Protein AF-A0AA36IP52-F1 (afdb_monomer_lite)

pLDDT: mean 75.71, std 14.18, range [32.41, 93.88]

Structure (mmCIF, N/CA/C/O backbone):
data_AF-A0AA36IP52-F1
#
_entry.id   AF-A0AA36IP52-F1
#
loop_
_atom_site.group_PDB
_atom_site.id
_atom_site.type_symbol
_atom_site.label_atom_id
_atom_site.label_alt_id
_atom_site.label_comp_id
_atom_site.label_asym_id
_atom_site.label_entity_id
_atom_site.label_seq_id
_atom_site.pdbx_PDB_ins_code
_atom_site.Cartn_x
_atom_site.Cartn_y
_atom_site.Cartn_z
_atom_site.occupancy
_atom_site.B_iso_or_equiv
_atom_site.auth_seq_id
_atom_site.auth_comp_id
_atom_site.auth_asym_id
_atom_site.auth_atom_id
_atom_site.pdbx_PDB_model_num
ATOM 1 N N . MET A 1 1 ? -14.304 -7.887 8.495 1.00 70.00 1 MET A N 1
ATOM 2 C CA . MET A 1 1 ? -14.253 -6.865 7.416 1.00 70.00 1 MET A CA 1
ATOM 3 C C . MET A 1 1 ? -14.234 -5.430 7.933 1.00 70.00 1 MET A C 1
ATOM 5 O O . MET A 1 1 ? -13.493 -4.650 7.359 1.00 70.00 1 MET A O 1
ATOM 9 N N . GLY A 1 2 ? -14.983 -5.072 8.986 1.00 78.31 2 GLY A N 1
ATOM 10 C CA . GLY A 1 2 ? -15.058 -3.686 9.488 1.00 78.31 2 GLY A CA 1
ATOM 11 C C . GLY A 1 2 ? -13.815 -3.119 10.197 1.00 78.31 2 GLY A C 1
ATOM 12 O O . GLY A 1 2 ? -13.870 -1.993 10.662 1.00 78.31 2 GLY A O 1
ATOM 13 N N . LEU A 1 3 ? -12.726 -3.891 10.308 1.00 80.62 3 LEU A N 1
ATOM 14 C CA . LEU A 1 3 ? -11.480 -3.473 10.975 1.00 80.62 3 LEU A CA 1
ATOM 15 C C . LEU A 1 3 ? -10.281 -3.378 10.023 1.00 80.62 3 LEU A C 1
ATOM 17 O O . LEU A 1 3 ? -9.380 -2.577 10.230 1.00 80.62 3 LEU A O 1
ATOM 21 N N . LEU A 1 4 ? -10.254 -4.218 8.984 1.00 86.38 4 LEU A N 1
ATOM 22 C CA . LEU A 1 4 ? -9.103 -4.390 8.087 1.00 86.38 4 LEU A CA 1
ATOM 23 C C . LEU A 1 4 ? -9.513 -4.366 6.608 1.00 86.38 4 LEU A C 1
ATOM 25 O O . LEU A 1 4 ? -8.756 -4.792 5.737 1.00 86.38 4 LEU A O 1
ATOM 29 N N . GLY A 1 5 ? -10.737 -3.934 6.285 1.00 86.25 5 GLY A N 1
ATOM 30 C CA . GLY A 1 5 ? -11.183 -3.988 4.901 1.00 86.25 5 GLY A CA 1
ATOM 31 C C . GLY A 1 5 ? -12.418 -3.193 4.524 1.00 86.25 5 GLY A C 1
ATOM 32 O O . GLY A 1 5 ? -12.828 -2.245 5.187 1.00 86.25 5 GLY A O 1
ATOM 33 N N . GLY A 1 6 ? -12.961 -3.537 3.361 1.00 88.94 6 GLY A N 1
ATOM 34 C CA . GLY A 1 6 ? -13.984 -2.739 2.707 1.00 88.94 6 GLY A CA 1
ATOM 35 C C . GLY A 1 6 ? -14.603 -3.429 1.500 1.00 88.94 6 GLY A C 1
ATOM 36 O O . GLY A 1 6 ? -14.117 -4.465 1.035 1.00 88.94 6 GLY A O 1
ATOM 37 N N . LEU A 1 7 ? -15.679 -2.839 0.990 1.00 89.12 7 LEU A N 1
ATOM 38 C CA . LEU A 1 7 ? -16.474 -3.364 -0.117 1.00 89.12 7 LEU A CA 1
ATOM 39 C C . LEU A 1 7 ? -16.376 -2.483 -1.366 1.00 89.12 7 LEU A C 1
ATOM 41 O O . LEU A 1 7 ? -16.091 -1.293 -1.304 1.00 89.12 7 LEU A O 1
ATOM 45 N N . GLY A 1 8 ? -16.634 -3.085 -2.526 1.00 88.19 8 GLY A N 1
ATOM 46 C CA . GLY A 1 8 ? -16.676 -2.377 -3.804 1.00 88.19 8 GLY A CA 1
ATOM 47 C C . GLY A 1 8 ? -15.324 -2.227 -4.509 1.00 88.19 8 GLY A C 1
ATOM 48 O O . GLY A 1 8 ? -14.362 -2.978 -4.281 1.00 88.19 8 GLY A O 1
ATOM 49 N N . ALA A 1 9 ? -15.290 -1.286 -5.455 1.00 82.19 9 ALA A N 1
ATOM 50 C CA . ALA A 1 9 ? -14.135 -1.009 -6.299 1.00 82.19 9 ALA A CA 1
ATOM 51 C C . ALA A 1 9 ? -13.042 -0.260 -5.523 1.00 82.19 9 ALA A C 1
ATOM 53 O O . ALA A 1 9 ? -13.323 0.563 -4.661 1.00 82.19 9 ALA A O 1
ATOM 54 N N . ARG A 1 10 ? -11.772 -0.525 -5.859 1.00 83.88 10 ARG A N 1
ATOM 55 C CA . ARG A 1 10 ? -10.593 0.101 -5.224 1.00 83.88 10 ARG A CA 1
ATOM 56 C C . ARG A 1 10 ? -10.483 -0.115 -3.704 1.00 83.88 10 ARG A C 1
ATOM 58 O O . ARG A 1 10 ? -9.730 0.602 -3.056 1.00 83.88 10 ARG A O 1
ATOM 65 N N . ARG A 1 11 ? -11.110 -1.164 -3.159 1.00 88.00 11 ARG A N 1
ATOM 66 C CA . ARG A 1 11 ? -11.034 -1.522 -1.729 1.00 88.00 11 ARG A CA 1
ATOM 67 C C . ARG A 1 11 ? -9.626 -1.692 -1.163 1.00 88.00 11 ARG A C 1
ATOM 69 O O . ARG A 1 11 ? -9.363 -1.282 -0.047 1.00 88.00 11 ARG A O 1
ATOM 76 N N . ARG A 1 12 ? -8.670 -2.183 -1.960 1.00 87.69 12 ARG A N 1
ATOM 77 C CA . ARG A 1 12 ? -7.251 -2.270 -1.543 1.00 87.69 12 ARG A CA 1
ATOM 78 C C . ARG A 1 12 ? -6.549 -0.908 -1.474 1.00 87.69 12 ARG A C 1
ATOM 80 O O . ARG A 1 12 ? -5.393 -0.838 -1.083 1.00 87.69 12 ARG A O 1
ATOM 87 N N . ARG A 1 13 ? -7.223 0.168 -1.888 1.00 90.62 13 ARG A N 1
ATOM 88 C CA . ARG A 1 13 ? -6.747 1.555 -1.857 1.00 90.62 13 ARG A CA 1
ATOM 89 C C . ARG A 1 13 ? -7.564 2.424 -0.886 1.00 90.62 13 ARG A C 1
ATOM 91 O O . ARG A 1 13 ? -7.598 3.631 -1.067 1.00 90.62 13 ARG A O 1
ATOM 98 N N . GLY A 1 14 ? -8.242 1.822 0.097 1.00 90.94 14 GLY A N 1
ATOM 99 C CA . GLY A 1 14 ? -8.952 2.532 1.170 1.00 90.94 14 GLY A CA 1
ATOM 100 C C . GLY A 1 14 ? -10.414 2.861 0.867 1.00 90.94 14 GLY A C 1
ATOM 101 O O . GLY A 1 14 ? -11.199 3.077 1.791 1.00 90.94 14 GLY A O 1
ATOM 102 N N . TRP A 1 15 ? -10.820 2.852 -0.405 1.00 91.31 15 TRP A N 1
ATOM 103 C CA . TRP A 1 15 ? -12.207 3.119 -0.797 1.00 91.31 15 TRP A CA 1
ATOM 104 C C . TRP A 1 15 ? -13.161 2.018 -0.334 1.00 91.31 15 TRP A C 1
ATOM 106 O O . TRP A 1 15 ? -12.843 0.838 -0.421 1.00 91.31 15 TRP A O 1
ATOM 116 N N . GLY A 1 16 ? -14.348 2.403 0.135 1.00 92.19 16 GLY A N 1
ATOM 117 C CA . GLY A 1 16 ? -15.342 1.446 0.625 1.00 92.19 16 GLY A CA 1
ATOM 118 C C . GLY A 1 16 ? -14.980 0.800 1.963 1.00 92.19 16 GLY A C 1
ATOM 119 O O . GLY A 1 16 ? -15.527 -0.252 2.290 1.00 92.19 16 GLY A O 1
ATOM 120 N N . SER A 1 17 ? -14.059 1.410 2.719 1.00 93.06 17 SER A N 1
ATOM 121 C CA . SER A 1 17 ? -13.810 1.066 4.121 1.00 93.06 17 SER A CA 1
ATOM 122 C C . SER A 1 17 ? -15.115 1.101 4.910 1.00 93.06 17 SER A C 1
ATOM 124 O O . SER A 1 17 ? -15.892 2.048 4.793 1.00 93.06 17 SER A O 1
ATOM 126 N N . LEU A 1 18 ? -15.355 0.055 5.695 1.00 90.31 18 LEU A N 1
ATOM 127 C CA . LEU A 1 18 ? -16.529 -0.052 6.554 1.00 90.31 18 LEU A CA 1
ATOM 128 C C . LEU A 1 18 ? -16.100 0.151 7.998 1.00 90.31 18 LEU A C 1
ATOM 130 O O . LEU A 1 18 ? -15.174 -0.515 8.438 1.00 90.31 18 LEU A O 1
ATOM 134 N N . CYS A 1 19 ? -16.783 1.019 8.733 1.00 85.94 19 CYS A N 1
ATOM 135 C CA . CYS A 1 19 ? -16.579 1.163 10.171 1.00 85.94 19 CYS A CA 1
ATOM 136 C C . CYS A 1 19 ? -17.755 0.522 10.903 1.00 85.94 19 CYS A C 1
ATOM 138 O O . CYS A 1 19 ? -18.907 0.735 10.517 1.00 85.94 19 CYS A O 1
ATOM 140 N N . LEU A 1 20 ? -17.466 -0.243 11.955 1.00 79.50 20 LEU A N 1
ATOM 141 C CA . LEU A 1 20 ? -18.498 -0.676 12.888 1.00 79.50 20 LEU A CA 1
ATOM 142 C C . LEU A 1 20 ? -18.982 0.558 13.659 1.00 79.50 20 LEU A C 1
ATOM 144 O O . LEU A 1 20 ? -18.168 1.298 14.203 1.00 79.50 20 LEU A O 1
ATOM 148 N N . VAL A 1 21 ? -20.287 0.823 13.631 1.00 79.00 21 VAL A N 1
ATOM 149 C CA . VAL A 1 21 ? -20.888 1.986 14.312 1.00 79.00 21 VAL A CA 1
ATOM 150 C C . VAL A 1 21 ? -21.612 1.553 15.579 1.00 79.00 21 VAL A C 1
ATOM 152 O O . VAL A 1 21 ? -21.593 2.274 16.567 1.00 79.00 21 VAL A O 1
ATOM 155 N N . ASP A 1 22 ? -22.215 0.371 15.539 1.00 77.38 22 ASP A N 1
ATOM 156 C CA . ASP A 1 22 ? -22.905 -0.249 16.658 1.00 77.38 22 ASP A CA 1
ATOM 157 C C . ASP A 1 22 ? -22.890 -1.769 16.460 1.00 77.38 22 ASP A C 1
ATOM 159 O O . ASP A 1 22 ? -22.822 -2.255 15.323 1.00 77.38 22 ASP A O 1
ATOM 163 N N . ILE A 1 23 ? -22.915 -2.509 17.561 1.00 76.50 23 ILE A N 1
ATOM 164 C CA . ILE A 1 23 ? -23.025 -3.964 17.569 1.00 76.50 23 ILE A CA 1
ATOM 165 C C . ILE A 1 23 ? -23.828 -4.385 18.787 1.00 76.50 23 ILE A C 1
ATOM 167 O O . ILE A 1 23 ? -23.463 -4.069 19.912 1.00 76.50 23 ILE A O 1
ATOM 171 N N . GLU A 1 24 ? -24.894 -5.144 18.569 1.00 80.00 24 GLU A N 1
ATOM 172 C CA . GLU A 1 24 ? -25.603 -5.810 19.655 1.00 80.00 24 GLU A CA 1
ATOM 173 C C . GLU A 1 24 ? -24.955 -7.176 19.882 1.00 80.00 24 GLU A C 1
ATOM 175 O O . GLU A 1 24 ? -25.137 -8.110 19.098 1.00 80.00 24 GLU A O 1
ATOM 180 N N . ALA A 1 25 ? -24.151 -7.282 20.940 1.00 70.50 25 ALA A N 1
ATOM 181 C CA . ALA A 1 25 ? -23.476 -8.519 21.311 1.00 70.50 25 ALA A CA 1
ATOM 182 C C . ALA A 1 25 ? -23.725 -8.867 22.790 1.00 70.50 25 ALA A C 1
ATOM 184 O O . ALA A 1 25 ? -23.749 -7.972 23.643 1.00 70.50 25 ALA A O 1
ATOM 185 N N . PRO A 1 26 ? -23.861 -10.163 23.138 1.00 61.06 26 PRO A N 1
ATOM 186 C CA . PRO A 1 26 ? -23.862 -10.597 24.531 1.00 61.06 26 PRO A CA 1
ATOM 187 C C . PRO A 1 26 ? -22.513 -10.236 25.175 1.00 61.06 26 PRO A C 1
ATOM 189 O O . PRO A 1 26 ? -21.504 -10.882 24.909 1.00 61.06 26 PRO A O 1
ATOM 192 N N . GLY A 1 27 ? -22.481 -9.170 25.980 1.00 66.25 27 GLY A N 1
ATOM 193 C CA . GLY A 1 27 ? -21.242 -8.617 26.551 1.00 66.25 27 GLY A CA 1
ATOM 194 C C . GLY A 1 27 ? -21.094 -7.094 26.443 1.00 66.25 27 GLY A C 1
ATOM 195 O O . GLY A 1 27 ? -20.197 -6.543 27.078 1.00 66.25 27 GLY A O 1
ATOM 196 N N . GLY A 1 28 ? -21.991 -6.414 25.717 1.00 60.72 28 GLY A N 1
ATOM 197 C CA . GLY A 1 28 ? -22.058 -4.950 25.619 1.00 60.72 28 GLY A CA 1
ATOM 198 C C . GLY A 1 28 ? -21.576 -4.383 24.277 1.00 60.72 28 GLY A C 1
ATOM 199 O O . GLY A 1 28 ? -20.967 -5.087 23.475 1.00 60.72 28 GLY A O 1
ATOM 200 N N . ASN A 1 29 ? -21.847 -3.091 24.054 1.00 59.56 29 ASN A N 1
ATOM 201 C CA . ASN A 1 29 ? -21.682 -2.399 22.763 1.00 59.56 29 ASN A CA 1
ATOM 202 C C . ASN A 1 29 ? -20.427 -1.498 22.718 1.00 59.56 29 ASN A C 1
ATOM 204 O O . ASN A 1 29 ? -20.438 -0.433 22.101 1.00 59.56 29 ASN A O 1
ATOM 208 N N . ASP A 1 30 ? -19.343 -1.865 23.405 1.00 66.44 30 ASP A N 1
ATOM 209 C CA . ASP A 1 30 ? -18.135 -1.027 23.455 1.00 66.44 30 ASP A CA 1
ATOM 210 C C . ASP A 1 30 ? -17.246 -1.237 22.217 1.00 66.44 30 ASP A C 1
ATOM 212 O O . ASP A 1 30 ? -16.214 -1.902 22.264 1.00 66.44 30 ASP A O 1
ATOM 216 N N . VAL A 1 31 ? -17.669 -0.665 21.086 1.00 63.56 31 VAL A N 1
ATOM 217 C CA . VAL A 1 31 ? -16.950 -0.698 19.798 1.00 63.56 31 VAL A CA 1
ATOM 218 C C . VAL A 1 31 ? -15.535 -0.104 19.899 1.00 63.56 31 VAL A C 1
ATOM 220 O O . VAL A 1 31 ? -14.649 -0.499 19.142 1.00 63.56 31 VAL A O 1
ATOM 223 N N . GLU A 1 32 ? -15.290 0.814 20.839 1.00 62.97 32 GLU A N 1
ATOM 224 C CA . GLU A 1 32 ? -14.005 1.510 20.971 1.00 62.97 32 GLU A CA 1
ATOM 225 C C . GLU A 1 32 ? -12.947 0.650 21.662 1.00 62.97 32 GLU A C 1
ATOM 227 O O . GLU A 1 32 ? -11.839 0.503 21.144 1.00 62.97 32 GLU A O 1
ATOM 232 N N . ARG A 1 33 ? -13.295 0.001 22.780 1.00 61.41 33 ARG A N 1
ATOM 233 C CA . ARG A 1 33 ? -12.400 -0.946 23.469 1.00 61.41 33 ARG A CA 1
ATOM 234 C C . ARG A 1 33 ? -12.069 -2.171 22.615 1.00 61.41 33 ARG A C 1
ATOM 236 O O . ARG A 1 33 ? -11.076 -2.857 22.864 1.00 61.41 33 ARG A O 1
ATOM 243 N N . LEU A 1 34 ? -12.901 -2.439 21.614 1.00 60.19 34 LEU A N 1
ATOM 244 C CA . LEU A 1 34 ? -12.732 -3.543 20.693 1.00 60.19 34 LEU A CA 1
ATOM 245 C C . LEU A 1 34 ? -11.660 -3.268 19.632 1.00 60.19 34 LEU A C 1
ATOM 247 O O . LEU A 1 34 ? -11.114 -4.231 19.139 1.00 60.19 34 LEU A O 1
ATOM 251 N N . PHE A 1 35 ? -11.273 -2.037 19.279 1.00 70.50 35 PHE A N 1
ATOM 252 C CA . PHE A 1 35 ? -10.404 -1.873 18.099 1.00 70.50 35 PHE A CA 1
ATOM 253 C C . PHE A 1 35 ? -9.020 -2.535 18.243 1.00 70.50 35 PHE A C 1
ATOM 255 O O . PHE A 1 35 ? -8.744 -3.489 17.523 1.00 70.50 35 PHE A O 1
ATOM 262 N N . ASP A 1 36 ? -8.178 -2.110 19.191 1.00 66.69 36 ASP A N 1
ATOM 263 C CA . ASP A 1 36 ? -6.828 -2.684 19.353 1.00 66.69 36 ASP A CA 1
ATOM 264 C C . ASP A 1 36 ? -6.878 -4.122 19.889 1.00 66.69 36 ASP A C 1
ATOM 266 O O . ASP A 1 36 ? -6.159 -5.007 19.417 1.00 66.69 36 ASP A O 1
ATOM 270 N N . LYS A 1 37 ? -7.770 -4.371 20.857 1.00 67.69 37 LYS A N 1
ATOM 271 C CA . LYS A 1 37 ? -7.925 -5.686 21.485 1.00 67.69 37 LYS A CA 1
ATOM 272 C C . LYS A 1 37 ? -8.510 -6.713 20.515 1.00 67.69 37 LYS A C 1
ATOM 274 O O . LYS A 1 37 ? -8.017 -7.832 20.475 1.00 67.69 37 LYS A O 1
ATOM 279 N N . GLU A 1 38 ? -9.510 -6.361 19.708 1.00 71.38 38 GLU A N 1
ATOM 280 C CA . GLU A 1 38 ? -10.036 -7.264 18.675 1.00 71.38 38 GLU A CA 1
ATOM 281 C C . GLU A 1 38 ? -9.095 -7.390 17.498 1.00 71.38 38 GLU A C 1
ATOM 283 O O . GLU A 1 38 ? -9.052 -8.461 16.909 1.00 71.38 38 GLU A O 1
ATOM 288 N N . LEU A 1 39 ? -8.306 -6.369 17.153 1.00 72.44 39 LEU A N 1
ATOM 289 C CA . LEU A 1 39 ? -7.266 -6.566 16.149 1.00 72.44 39 LEU A CA 1
ATOM 290 C C . LEU A 1 39 ? -6.305 -7.662 16.607 1.00 72.44 39 LEU A C 1
ATOM 292 O O . LEU A 1 39 ? -6.041 -8.595 15.856 1.00 72.44 39 LEU A O 1
ATOM 296 N N . GLN A 1 40 ? -5.861 -7.594 17.865 1.00 71.44 40 GLN A N 1
ATOM 297 C CA . GLN A 1 40 ? -5.054 -8.644 18.476 1.00 71.44 40 GLN A CA 1
ATOM 298 C C . GLN A 1 40 ? -5.812 -9.975 18.553 1.00 71.44 40 GLN A C 1
ATOM 300 O O . GLN A 1 40 ? -5.237 -10.992 18.195 1.00 71.44 40 GLN A O 1
ATOM 305 N N . ASN A 1 41 ? -7.095 -10.004 18.929 1.00 69.44 41 ASN A N 1
ATOM 306 C CA . ASN A 1 41 ? -7.875 -11.249 19.028 1.00 69.44 41 ASN A CA 1
ATOM 307 C C . ASN A 1 41 ? -8.200 -11.887 17.670 1.00 69.44 41 ASN A C 1
ATOM 309 O O . ASN A 1 41 ? -8.331 -13.102 17.585 1.00 69.44 41 ASN A O 1
ATOM 313 N N . ILE A 1 42 ? -8.352 -11.097 16.608 1.00 66.56 42 ILE A N 1
ATOM 314 C CA . ILE A 1 42 ? -8.578 -11.585 15.239 1.00 66.56 42 ILE A CA 1
ATOM 315 C C . ILE A 1 42 ? -7.285 -12.161 14.668 1.00 66.56 42 ILE A C 1
ATOM 317 O O . ILE A 1 42 ? -7.313 -13.099 13.874 1.00 66.56 42 ILE A O 1
ATOM 321 N N . VAL A 1 43 ? -6.155 -11.593 15.078 1.00 65.12 43 VAL A N 1
ATOM 322 C CA . VAL A 1 43 ? -4.828 -11.936 14.574 1.00 65.12 43 VAL A CA 1
ATOM 323 C C . VAL A 1 43 ? -4.171 -13.063 15.376 1.00 65.12 43 VAL A C 1
ATOM 325 O O . VAL A 1 43 ? -3.523 -13.925 14.794 1.00 65.12 43 VAL A O 1
ATOM 328 N N . ALA A 1 44 ? -4.344 -13.101 16.695 1.00 65.69 44 ALA A N 1
ATOM 329 C CA . ALA A 1 44 ? -3.739 -14.095 17.580 1.00 65.69 44 ALA A CA 1
ATOM 330 C C . ALA A 1 44 ? -4.032 -15.565 17.201 1.00 65.69 44 ALA A C 1
ATOM 332 O O . ALA A 1 44 ? -3.127 -16.388 17.345 1.00 65.69 44 ALA A O 1
ATOM 333 N N . PRO A 1 45 ? -5.230 -15.938 16.700 1.00 65.94 45 PRO A N 1
ATOM 334 C CA . PRO A 1 45 ? -5.520 -17.307 16.286 1.00 65.94 45 PRO A CA 1
ATOM 335 C C . PRO A 1 45 ? -5.111 -17.605 14.836 1.00 65.94 45 PRO A C 1
ATOM 337 O O . PRO A 1 45 ? -5.470 -18.667 14.323 1.00 65.94 45 PRO A O 1
ATOM 340 N N . LEU A 1 46 ? -4.404 -16.698 14.145 1.00 66.25 46 LEU A N 1
ATOM 341 C CA . LEU A 1 46 ? -3.985 -16.948 12.769 1.00 66.25 46 LEU A CA 1
ATOM 342 C C . LEU A 1 46 ? -3.108 -18.210 12.687 1.00 66.25 46 LEU A C 1
ATOM 344 O O . LEU A 1 46 ? -2.291 -18.477 13.576 1.00 66.25 46 LEU A O 1
ATOM 348 N N . PRO A 1 47 ? -3.286 -19.021 11.630 1.00 63.62 47 PRO A N 1
ATOM 349 C CA . PRO A 1 47 ? -2.566 -20.274 11.484 1.00 63.62 47 PRO A CA 1
ATOM 350 C C . PRO A 1 47 ? -1.054 -20.031 11.455 1.00 63.62 47 PRO A C 1
ATOM 352 O O . PRO A 1 47 ? -0.576 -19.054 10.885 1.00 63.62 47 PRO A O 1
ATOM 355 N N . ALA A 1 48 ? -0.286 -20.973 12.012 1.00 67.62 48 ALA A N 1
ATOM 356 C CA . ALA A 1 48 ? 1.182 -20.954 11.958 1.00 67.62 48 ALA A CA 1
ATOM 357 C C . ALA A 1 48 ? 1.751 -21.082 10.526 1.00 67.62 48 ALA A C 1
ATOM 359 O O . ALA A 1 48 ? 2.966 -21.030 10.341 1.00 67.62 48 ALA A O 1
ATOM 360 N N . THR A 1 49 ? 0.878 -21.294 9.539 1.00 80.75 49 THR A N 1
ATOM 361 C CA . THR A 1 49 ? 1.185 -21.396 8.114 1.00 80.75 49 THR A CA 1
ATOM 362 C C . THR A 1 49 ? 1.798 -20.102 7.594 1.00 80.75 49 THR A C 1
ATOM 364 O O . THR A 1 49 ? 1.354 -19.003 7.942 1.00 80.75 49 THR A O 1
ATOM 367 N N . ASP A 1 50 ? 2.821 -20.234 6.752 1.00 82.75 50 ASP A N 1
ATOM 368 C CA . ASP A 1 50 ? 3.466 -19.087 6.135 1.00 82.75 50 ASP A CA 1
ATOM 369 C C . ASP A 1 50 ? 2.497 -18.394 5.177 1.00 82.75 50 ASP A C 1
ATOM 371 O O . ASP A 1 50 ? 1.777 -19.055 4.428 1.00 82.75 50 ASP A O 1
ATOM 375 N N . ALA A 1 51 ? 2.454 -17.058 5.183 1.00 82.69 51 ALA A N 1
ATOM 376 C CA . ALA A 1 51 ? 1.603 -16.325 4.253 1.00 82.69 51 ALA A CA 1
ATOM 377 C C . ALA A 1 51 ? 1.916 -16.725 2.802 1.00 82.69 51 ALA A C 1
ATOM 379 O O . ALA A 1 51 ? 0.995 -16.843 1.986 1.00 82.69 51 ALA A O 1
ATOM 380 N N . ARG A 1 52 ? 3.193 -17.016 2.513 1.00 81.19 52 ARG A N 1
ATOM 381 C CA . ARG A 1 52 ? 3.705 -17.441 1.204 1.00 81.19 52 ARG A CA 1
ATOM 382 C C . ARG A 1 52 ? 3.229 -18.818 0.766 1.00 81.19 52 ARG A C 1
ATOM 384 O O . ARG A 1 52 ? 3.323 -19.113 -0.420 1.00 81.19 52 ARG A O 1
ATOM 391 N N . ASP A 1 53 ? 2.693 -19.624 1.676 1.00 82.00 53 ASP A N 1
ATOM 392 C CA . ASP A 1 53 ? 2.079 -20.907 1.332 1.00 82.00 53 ASP A CA 1
ATOM 393 C C . ASP A 1 53 ? 0.659 -20.715 0.782 1.00 82.00 53 ASP A C 1
ATOM 395 O O . ASP A 1 53 ? 0.104 -21.612 0.145 1.00 82.00 53 ASP A O 1
ATOM 399 N N . PHE A 1 54 ? 0.044 -19.545 1.002 1.00 78.75 54 PHE A N 1
ATOM 400 C CA . PHE A 1 54 ? -1.283 -19.275 0.475 1.00 78.75 54 PHE A CA 1
ATOM 401 C C . PHE A 1 54 ? -1.218 -18.787 -0.973 1.00 78.75 54 PHE A C 1
ATOM 403 O O . PHE A 1 54 ? -0.555 -17.784 -1.267 1.00 78.75 54 PHE A O 1
ATOM 410 N N . PRO A 1 55 ? -1.983 -19.428 -1.877 1.00 71.56 55 PRO A N 1
ATOM 411 C CA . PRO A 1 55 ? -2.066 -18.993 -3.261 1.00 71.56 55 PRO A CA 1
ATOM 412 C C . PRO A 1 55 ? -2.783 -17.642 -3.376 1.00 71.56 55 PRO A C 1
ATOM 414 O O . PRO A 1 55 ? -2.468 -16.813 -4.219 1.00 71.56 55 PRO A O 1
ATOM 417 N N . LEU A 1 56 ? -3.761 -17.383 -2.513 1.00 75.62 56 LEU A N 1
ATOM 418 C CA . LEU A 1 56 ? -4.564 -16.168 -2.548 1.00 75.62 56 LEU A CA 1
ATOM 419 C C . LEU A 1 56 ? -4.218 -15.238 -1.389 1.00 75.62 56 LEU A C 1
ATOM 421 O O . LEU A 1 56 ? -3.588 -15.637 -0.416 1.00 75.62 56 LEU A O 1
ATOM 425 N N . ALA A 1 57 ? -4.676 -13.988 -1.501 1.00 79.50 57 ALA A N 1
ATOM 426 C CA . ALA A 1 57 ? -4.521 -12.993 -0.450 1.00 79.50 57 ALA A CA 1
ATOM 427 C C . ALA A 1 57 ? -5.188 -13.478 0.850 1.00 79.50 57 ALA A C 1
ATOM 429 O O . ALA A 1 57 ? -6.417 -13.514 0.930 1.00 79.50 57 ALA A O 1
ATOM 430 N N . ALA A 1 58 ? -4.379 -13.832 1.841 1.00 84.00 58 ALA A N 1
ATOM 431 C CA . ALA A 1 58 ? -4.811 -14.413 3.103 1.00 84.00 58 ALA A CA 1
ATOM 432 C C . ALA A 1 58 ? -3.849 -14.010 4.221 1.00 84.00 58 ALA A C 1
ATOM 434 O O . ALA A 1 58 ? -2.659 -13.808 3.990 1.00 84.00 58 ALA A O 1
ATOM 435 N N . PHE A 1 59 ? -4.363 -13.913 5.442 1.00 84.62 59 PHE A N 1
ATOM 436 C CA . PHE A 1 59 ? -3.505 -13.740 6.603 1.00 84.62 59 PHE A CA 1
ATOM 437 C C . PHE A 1 59 ? -2.749 -15.040 6.895 1.00 84.62 59 PHE A C 1
ATOM 439 O O . PHE A 1 59 ? -3.344 -16.114 6.952 1.00 84.62 59 PHE A O 1
ATOM 446 N N . GLY A 1 60 ? -1.445 -14.914 7.106 1.00 83.31 60 GLY A N 1
ATOM 447 C CA . GLY A 1 60 ? -0.546 -15.979 7.541 1.00 83.31 60 GLY A CA 1
ATOM 448 C C . GLY A 1 60 ? 0.698 -15.373 8.179 1.00 83.31 60 GLY A C 1
ATOM 449 O O . GLY A 1 60 ? 0.830 -14.145 8.239 1.00 83.31 60 GLY A O 1
ATOM 450 N N . ARG A 1 61 ? 1.632 -16.211 8.628 1.00 82.44 61 ARG A N 1
ATOM 451 C CA . ARG A 1 61 ? 2.907 -15.737 9.180 1.00 82.44 61 ARG A CA 1
ATOM 452 C C . ARG A 1 61 ? 3.639 -14.866 8.149 1.00 82.44 61 ARG A C 1
ATOM 454 O O . ARG A 1 61 ? 3.758 -15.262 6.996 1.00 82.44 61 ARG A O 1
ATOM 461 N N . GLY A 1 62 ? 4.096 -13.682 8.563 1.00 80.38 62 GLY A N 1
ATOM 462 C CA . GLY A 1 62 ? 4.714 -12.676 7.682 1.00 80.38 62 GLY A CA 1
ATOM 463 C C . GLY A 1 62 ? 3.745 -11.615 7.141 1.00 80.38 62 GLY A C 1
ATOM 464 O O . GLY A 1 62 ? 4.180 -10.610 6.586 1.00 80.38 62 GLY A O 1
ATOM 465 N N . SER A 1 63 ? 2.432 -11.788 7.332 1.00 86.19 63 SER A N 1
ATOM 466 C CA . SER A 1 63 ? 1.488 -10.671 7.202 1.00 86.19 63 SER A CA 1
ATOM 467 C C . SER A 1 63 ? 1.676 -9.692 8.368 1.00 86.19 63 SER A C 1
ATOM 469 O O . SER A 1 63 ? 2.061 -10.112 9.457 1.00 86.19 63 SER A O 1
ATOM 471 N N . SER A 1 64 ? 1.378 -8.411 8.159 1.00 86.06 64 SER A N 1
ATOM 472 C CA . SER A 1 64 ? 1.473 -7.360 9.184 1.00 86.06 64 SER A CA 1
ATOM 473 C C . SER A 1 64 ? 0.321 -6.364 9.071 1.00 86.06 64 SER A C 1
ATOM 475 O O . SER A 1 64 ? -0.283 -6.191 8.003 1.00 86.06 64 SER A O 1
ATOM 477 N N . VAL A 1 65 ? -0.018 -5.702 10.179 1.00 87.00 65 VAL A N 1
ATOM 478 C CA . VAL A 1 65 ? -0.944 -4.564 10.169 1.00 87.00 65 VAL A CA 1
ATOM 479 C C . VAL A 1 65 ? -0.235 -3.345 10.730 1.00 87.00 65 VAL A C 1
ATOM 481 O O . VAL A 1 65 ? 0.248 -3.361 11.855 1.00 87.00 65 VAL A O 1
ATOM 484 N N . HIS A 1 66 ? -0.218 -2.269 9.953 1.00 86.75 66 HIS A N 1
ATOM 485 C CA . HIS A 1 66 ? 0.321 -0.984 10.362 1.00 86.75 66 HIS A CA 1
ATOM 486 C C . HIS A 1 66 ? -0.821 0.007 10.574 1.00 86.75 66 HIS A C 1
ATOM 488 O O . HIS A 1 66 ? -1.738 0.088 9.749 1.00 86.75 66 HIS A O 1
ATOM 494 N N . ILE A 1 67 ? -0.766 0.770 11.665 1.00 85.12 67 ILE A N 1
ATOM 495 C CA . ILE A 1 67 ? -1.815 1.718 12.058 1.00 85.12 67 ILE A CA 1
ATOM 496 C C . ILE A 1 67 ? -1.184 3.071 12.350 1.00 85.12 67 ILE A C 1
ATOM 498 O O . ILE A 1 67 ? -0.210 3.163 13.097 1.00 85.12 67 ILE A O 1
ATOM 502 N N . TRP A 1 68 ? -1.744 4.134 11.775 1.00 86.00 68 TRP A N 1
ATOM 503 C CA . TRP A 1 68 ? -1.345 5.494 12.121 1.00 86.00 68 TRP A CA 1
ATOM 504 C C . TRP A 1 68 ? -1.695 5.841 13.560 1.00 86.00 68 TRP A C 1
ATOM 506 O O . TRP A 1 68 ? -2.855 5.762 13.968 1.00 86.00 68 TRP A O 1
ATOM 516 N N . THR A 1 69 ? -0.671 6.251 14.311 1.00 77.69 69 THR A N 1
ATOM 517 C CA . THR A 1 69 ? -0.779 6.597 15.732 1.00 77.69 69 THR A CA 1
ATOM 518 C C . THR A 1 69 ? -1.710 7.788 15.926 1.00 77.69 69 THR A C 1
ATOM 520 O O . THR A 1 69 ? -2.580 7.776 16.796 1.00 77.69 69 THR A O 1
ATOM 523 N N . GLU A 1 70 ? -1.569 8.810 15.080 1.00 81.19 70 GLU A N 1
ATOM 524 C CA . GLU A 1 70 ? -2.433 9.982 15.109 1.00 81.19 70 GLU A CA 1
ATOM 525 C C . GLU A 1 70 ? -3.640 9.806 14.183 1.00 81.19 70 GLU A C 1
ATOM 527 O O . GLU A 1 70 ? -3.519 9.551 12.984 1.00 81.19 70 GLU A O 1
ATOM 532 N N . GLY A 1 71 ? -4.829 9.955 14.763 1.00 85.75 71 GLY A N 1
ATOM 533 C CA . GLY A 1 71 ? -6.090 9.927 14.035 1.00 85.75 71 GLY A CA 1
ATOM 534 C C . GLY A 1 71 ? -6.497 11.305 13.519 1.00 85.75 71 GLY A C 1
ATOM 535 O O . GLY A 1 71 ? -6.292 12.328 14.174 1.00 85.75 71 GLY A O 1
ATOM 536 N N . PHE A 1 72 ? -7.161 11.318 12.370 1.00 89.94 72 PHE A N 1
ATOM 537 C CA . PHE A 1 72 ? -7.646 12.512 11.689 1.00 89.94 72 PHE A CA 1
ATOM 538 C C . PHE A 1 72 ? -9.076 12.835 12.114 1.00 89.94 72 PHE A C 1
ATOM 540 O O . PHE A 1 72 ? -9.863 11.948 12.441 1.00 89.94 72 PHE A O 1
ATOM 547 N N . LYS A 1 73 ? -9.454 14.114 12.059 1.00 92.56 73 LYS A N 1
ATOM 548 C CA . LYS A 1 73 ? -10.835 14.536 12.340 1.00 92.56 73 LYS A CA 1
ATOM 549 C C . LYS A 1 73 ? -11.802 14.132 11.225 1.00 92.56 73 LYS A C 1
ATOM 551 O O . LYS A 1 73 ? -12.940 13.761 11.505 1.00 92.56 73 LYS A O 1
ATOM 556 N N . HIS A 1 74 ? -11.358 14.201 9.972 1.00 93.88 74 HIS A N 1
ATOM 557 C CA . HIS A 1 74 ? -12.160 13.849 8.806 1.00 93.88 74 HIS A CA 1
ATOM 558 C C . HIS A 1 74 ? -11.529 12.673 8.058 1.00 93.88 74 HIS A C 1
ATOM 560 O O . HIS A 1 74 ? -10.315 12.605 7.874 1.00 93.88 74 HIS A O 1
ATOM 566 N N . TRP A 1 75 ? -12.366 11.739 7.598 1.00 92.62 75 TRP A N 1
ATOM 567 C CA . TRP A 1 75 ? -11.906 10.559 6.859 1.00 92.62 75 TRP A CA 1
ATOM 568 C C . TRP A 1 75 ? -11.225 10.926 5.533 1.00 92.62 75 TRP A C 1
ATOM 570 O O . TRP A 1 75 ? -10.362 10.190 5.061 1.00 92.62 75 TRP A O 1
ATOM 580 N N . THR A 1 76 ? -11.604 12.059 4.934 1.00 93.88 76 THR A N 1
ATOM 581 C CA . THR A 1 76 ? -11.000 12.579 3.703 1.00 93.88 76 THR A CA 1
ATOM 582 C C . THR A 1 76 ? -9.528 12.890 3.903 1.00 93.88 76 THR A C 1
ATOM 584 O O . THR A 1 76 ? -8.722 12.512 3.061 1.00 93.88 76 THR A O 1
ATOM 587 N N . ASP A 1 77 ? -9.178 13.484 5.042 1.00 91.06 77 ASP A N 1
ATOM 588 C CA . ASP A 1 77 ? -7.808 13.881 5.367 1.00 91.06 77 ASP A CA 1
ATOM 589 C C . ASP A 1 77 ? -6.943 12.639 5.621 1.00 91.06 77 ASP A C 1
ATOM 591 O O . ASP A 1 77 ? -5.809 12.551 5.148 1.00 91.06 77 ASP A O 1
ATOM 595 N N . ALA A 1 78 ? -7.516 11.635 6.295 1.00 91.31 78 ALA A N 1
ATOM 596 C CA . ALA A 1 78 ? -6.900 10.324 6.485 1.00 91.31 78 ALA A CA 1
ATOM 597 C C . ALA A 1 78 ? -6.616 9.632 5.136 1.00 91.31 78 ALA A C 1
ATOM 599 O O . ALA A 1 78 ? -5.519 9.119 4.908 1.00 91.31 78 ALA A O 1
ATOM 600 N N . MET A 1 79 ? -7.589 9.643 4.218 1.00 91.19 79 MET A N 1
ATOM 601 C CA . MET A 1 79 ? -7.464 9.022 2.895 1.00 91.19 79 MET A CA 1
ATOM 602 C C . MET A 1 79 ? -6.481 9.782 1.995 1.00 91.19 79 MET A C 1
ATOM 604 O O . MET A 1 79 ? -5.649 9.158 1.335 1.00 91.19 79 MET A O 1
ATOM 608 N N . GLU A 1 80 ? -6.534 11.117 1.992 1.00 89.62 80 GLU A N 1
ATOM 609 C CA . GLU A 1 80 ? -5.603 11.973 1.252 1.00 89.62 80 GLU A CA 1
ATOM 610 C C . GLU A 1 80 ? -4.171 11.733 1.719 1.00 89.62 80 GLU A C 1
ATOM 612 O O . GLU A 1 80 ? -3.292 11.466 0.901 1.00 89.62 80 GLU A O 1
ATOM 617 N N . SER A 1 81 ? -3.949 11.738 3.031 1.00 86.56 81 SER A N 1
ATOM 618 C CA . SER A 1 81 ? -2.625 11.548 3.613 1.00 86.56 81 SER A CA 1
ATOM 619 C C . SER A 1 81 ? -2.070 10.153 3.285 1.00 86.56 81 SER A C 1
ATOM 621 O O . SER A 1 81 ? -0.932 10.039 2.821 1.00 86.56 81 SER A O 1
ATOM 623 N N . LEU A 1 82 ? -2.878 9.092 3.416 1.00 87.06 82 LEU A N 1
ATOM 624 C CA . LEU A 1 82 ? -2.481 7.726 3.052 1.00 87.06 82 LEU A CA 1
ATOM 625 C C . LEU A 1 82 ? -2.160 7.598 1.554 1.00 87.06 82 LEU A C 1
ATOM 627 O O . LEU A 1 82 ? -1.134 7.032 1.160 1.00 87.06 82 LEU A O 1
ATOM 631 N N . GLY A 1 83 ? -3.032 8.150 0.706 1.00 88.06 83 GLY A N 1
ATOM 632 C CA . GLY A 1 83 ? -2.875 8.147 -0.744 1.00 88.06 83 GLY A CA 1
ATOM 633 C C . GLY A 1 83 ? -1.642 8.925 -1.198 1.00 88.06 83 GLY A C 1
ATOM 634 O O . GLY A 1 83 ? -0.891 8.440 -2.047 1.00 88.06 83 GLY A O 1
ATOM 635 N N . HIS A 1 84 ? -1.391 10.095 -0.610 1.00 86.19 84 HIS A N 1
ATOM 636 C CA . HIS A 1 84 ? -0.215 10.913 -0.888 1.00 86.19 84 HIS A CA 1
ATOM 637 C C . HIS A 1 84 ? 1.070 10.246 -0.424 1.00 86.19 84 HIS A C 1
ATOM 639 O O . HIS A 1 84 ? 2.019 10.218 -1.204 1.00 86.19 84 HIS A O 1
ATOM 645 N N . GLY A 1 85 ? 1.104 9.646 0.768 1.00 85.62 85 GLY A N 1
ATOM 646 C CA . GLY A 1 85 ? 2.270 8.895 1.237 1.00 85.62 85 GLY A CA 1
ATOM 647 C C . GLY A 1 85 ? 2.618 7.742 0.292 1.00 85.62 85 GLY A C 1
ATOM 648 O O . GLY A 1 85 ? 3.759 7.615 -0.163 1.00 85.62 85 GLY A O 1
ATOM 649 N N . TYR A 1 86 ? 1.615 6.951 -0.100 1.00 88.56 86 TYR A N 1
ATOM 650 C CA . TYR A 1 86 ? 1.790 5.856 -1.057 1.00 88.56 86 TYR A CA 1
ATOM 651 C C . TYR A 1 86 ? 2.222 6.338 -2.449 1.00 88.56 86 TYR A C 1
ATOM 653 O O . TYR A 1 86 ? 3.112 5.755 -3.078 1.00 88.56 86 TYR A O 1
ATOM 661 N N . GLN A 1 87 ? 1.622 7.423 -2.942 1.00 86.94 87 GLN A N 1
ATOM 662 C CA . GLN A 1 87 ? 1.963 7.976 -4.246 1.00 86.94 87 GLN A CA 1
ATOM 663 C C . GLN A 1 87 ? 3.360 8.604 -4.242 1.00 86.94 87 GLN A C 1
ATOM 665 O O . GLN A 1 87 ? 4.117 8.371 -5.181 1.00 86.94 87 GLN A O 1
ATOM 670 N N . LEU A 1 88 ? 3.735 9.334 -3.190 1.00 85.50 88 LEU A N 1
ATOM 671 C CA . LEU A 1 88 ? 5.065 9.915 -3.015 1.00 85.50 88 LEU A CA 1
ATOM 672 C C . LEU A 1 88 ? 6.142 8.829 -2.973 1.00 85.50 88 LEU A C 1
ATOM 674 O O . LEU A 1 88 ? 7.186 8.991 -3.601 1.00 85.50 88 LEU A O 1
ATOM 678 N N . TYR A 1 89 ? 5.877 7.708 -2.295 1.00 88.50 89 TYR A N 1
ATOM 679 C CA . TYR A 1 89 ? 6.788 6.566 -2.256 1.00 88.50 89 TYR A CA 1
ATOM 680 C C . TYR A 1 89 ? 7.078 6.004 -3.655 1.00 88.50 89 TYR A C 1
ATOM 682 O O . TYR A 1 89 ? 8.235 5.769 -4.000 1.00 88.50 89 TYR A O 1
ATOM 690 N N . ARG A 1 90 ? 6.043 5.829 -4.490 1.00 88.38 90 ARG A N 1
ATOM 691 C CA . ARG A 1 90 ? 6.174 5.231 -5.834 1.00 88.38 90 ARG A CA 1
ATOM 692 C C . ARG A 1 90 ? 6.458 6.221 -6.966 1.00 88.38 90 ARG A C 1
ATOM 694 O O . ARG A 1 90 ? 6.649 5.798 -8.116 1.00 88.38 90 ARG A O 1
ATOM 701 N N . SER A 1 91 ? 6.406 7.518 -6.681 1.00 85.12 91 SER A N 1
ATOM 702 C CA . SER A 1 91 ? 6.537 8.572 -7.681 1.00 85.12 91 SER A CA 1
ATOM 703 C C . SER A 1 91 ? 7.990 8.753 -8.108 1.00 85.12 91 SER A C 1
ATOM 705 O O . SER A 1 91 ? 8.922 8.631 -7.320 1.00 85.12 91 SER A O 1
ATOM 707 N N . TRP A 1 92 ? 8.167 9.077 -9.388 1.00 85.06 92 TRP A N 1
ATOM 708 C CA . TRP A 1 92 ? 9.407 9.655 -9.905 1.00 85.06 92 TRP A CA 1
ATOM 709 C C . TRP A 1 92 ? 9.380 11.193 -9.867 1.00 85.06 92 TRP A C 1
ATOM 711 O O . TRP A 1 92 ? 10.425 11.839 -9.833 1.00 85.06 92 TRP A O 1
ATOM 721 N N . GLY A 1 93 ? 8.185 11.787 -9.806 1.00 83.38 93 GLY A N 1
ATOM 722 C CA . GLY A 1 93 ? 7.951 13.206 -10.052 1.00 83.38 93 GLY A CA 1
ATOM 723 C C . GLY A 1 93 ? 7.910 13.531 -11.548 1.00 83.38 93 GLY A C 1
ATOM 724 O O . GLY A 1 93 ? 8.247 12.706 -12.400 1.00 83.38 93 GLY A O 1
ATOM 725 N N . SER A 1 94 ? 7.476 14.745 -11.887 1.00 78.25 94 SER A N 1
ATOM 726 C CA . SER A 1 94 ? 7.485 15.239 -13.271 1.00 78.25 94 SER A CA 1
ATOM 727 C C . SER A 1 94 ? 8.613 16.242 -13.474 1.00 78.25 94 SER A C 1
ATOM 729 O O . SER A 1 94 ? 8.731 17.181 -12.687 1.00 78.25 94 SER A O 1
ATOM 731 N N . ALA A 1 95 ? 9.394 16.106 -14.549 1.00 78.88 95 ALA A N 1
ATOM 732 C CA . ALA A 1 95 ? 10.434 17.078 -14.904 1.00 78.88 95 ALA A CA 1
ATOM 733 C C . ALA A 1 95 ? 9.874 18.512 -15.006 1.00 78.88 95 ALA A C 1
ATOM 735 O O . ALA A 1 95 ? 10.492 19.443 -14.502 1.00 78.88 95 ALA A O 1
ATOM 736 N N . HIS A 1 96 ? 8.651 18.671 -15.530 1.00 79.56 96 HIS A N 1
ATOM 737 C CA . HIS A 1 96 ? 7.951 19.963 -15.620 1.00 79.56 96 HIS A CA 1
ATOM 738 C C . HIS A 1 96 ? 7.665 20.605 -14.254 1.00 79.56 96 HIS A C 1
ATOM 740 O O . HIS A 1 96 ? 7.502 21.812 -14.158 1.00 79.56 96 HIS A O 1
ATOM 746 N N . SER A 1 97 ? 7.602 19.796 -13.197 1.00 78.38 97 SER A N 1
ATOM 747 C CA . SER A 1 97 ? 7.393 20.244 -11.815 1.00 78.38 97 SER A CA 1
ATOM 748 C C . SER A 1 97 ? 8.688 20.276 -10.995 1.00 78.38 97 SER A C 1
ATOM 750 O O . SER A 1 97 ? 8.630 20.304 -9.770 1.00 78.38 97 SER A O 1
ATOM 752 N N . GLY A 1 98 ? 9.858 20.172 -11.637 1.00 80.31 98 GLY A N 1
ATOM 753 C CA . GLY A 1 98 ? 11.134 20.020 -10.932 1.00 80.31 98 GLY A CA 1
ATOM 754 C C . GLY A 1 98 ? 11.249 18.685 -10.189 1.00 80.31 98 GLY A C 1
ATOM 755 O O . GLY A 1 98 ? 11.775 18.636 -9.086 1.00 80.31 98 GLY A O 1
ATOM 756 N N . TYR A 1 99 ? 10.712 17.607 -10.771 1.00 84.06 99 TYR A N 1
ATOM 757 C CA . TYR A 1 99 ? 10.608 16.271 -10.168 1.00 84.06 99 TYR A CA 1
ATOM 758 C C . TYR A 1 99 ? 9.833 16.252 -8.846 1.00 84.06 99 TYR A C 1
ATOM 760 O O . TYR A 1 99 ? 10.195 15.539 -7.916 1.00 84.06 99 TYR A O 1
ATOM 768 N N . ARG A 1 100 ? 8.730 17.002 -8.770 1.00 83.00 100 ARG A N 1
ATOM 769 C CA . ARG A 1 100 ? 7.850 17.042 -7.599 1.00 83.00 100 ARG A CA 1
ATOM 770 C C . ARG A 1 100 ? 6.586 16.200 -7.787 1.00 83.00 100 ARG A C 1
ATOM 772 O O . ARG A 1 100 ? 6.172 15.892 -8.906 1.00 83.00 100 ARG A O 1
ATOM 779 N N . PHE A 1 101 ? 5.968 15.827 -6.674 1.00 80.38 101 PHE A N 1
ATOM 780 C CA . PHE A 1 101 ? 4.619 15.284 -6.579 1.00 80.38 101 PHE A CA 1
ATOM 781 C C . PHE A 1 101 ? 3.849 16.093 -5.534 1.00 80.38 101 PHE A C 1
ATOM 783 O O . PHE A 1 101 ? 4.297 16.213 -4.398 1.00 80.38 101 PHE A O 1
ATOM 790 N N . SER A 1 102 ? 2.717 16.684 -5.925 1.00 78.88 102 SER A N 1
ATOM 791 C CA . SER A 1 102 ? 1.921 17.564 -5.053 1.00 78.88 102 SER A CA 1
ATOM 792 C C . SER A 1 102 ? 2.752 18.661 -4.355 1.00 78.88 102 SER A C 1
ATOM 794 O O . SER A 1 102 ? 2.568 18.952 -3.176 1.00 78.88 102 SER A O 1
ATOM 796 N N . GLY A 1 103 ? 3.720 19.240 -5.073 1.00 80.88 103 GLY A N 1
ATOM 797 C CA . GLY A 1 103 ? 4.623 20.266 -4.539 1.00 80.88 103 GLY A CA 1
ATOM 798 C C . GLY A 1 103 ? 5.780 19.739 -3.680 1.00 80.88 103 GLY A C 1
ATOM 799 O O . GLY A 1 103 ? 6.699 20.508 -3.414 1.00 80.88 103 GLY A O 1
ATOM 800 N N . ILE A 1 104 ? 5.809 18.454 -3.318 1.00 80.75 104 ILE A N 1
ATOM 801 C CA . ILE A 1 104 ? 6.911 17.825 -2.573 1.00 80.75 104 ILE A CA 1
ATOM 802 C C . ILE A 1 104 ? 7.930 17.241 -3.545 1.00 80.75 104 ILE A C 1
ATOM 804 O O . ILE A 1 104 ? 7.554 16.657 -4.558 1.00 80.75 104 ILE A O 1
ATOM 808 N N . GLU A 1 105 ? 9.221 17.372 -3.248 1.00 83.12 105 GLU A N 1
ATOM 809 C CA . GLU A 1 105 ? 10.267 16.714 -4.030 1.00 83.12 105 GLU A CA 1
ATOM 810 C C . GLU A 1 105 ? 10.095 15.190 -4.024 1.00 83.12 105 GLU A C 1
ATOM 812 O O . GLU A 1 105 ? 9.946 14.551 -2.982 1.00 83.12 105 GLU A O 1
ATOM 817 N N . SER A 1 106 ? 10.084 14.598 -5.217 1.00 83.69 106 SER A N 1
ATOM 818 C CA . SER A 1 106 ? 10.046 13.151 -5.359 1.00 83.69 106 SER A CA 1
ATOM 819 C C . SER A 1 106 ? 11.338 12.550 -4.834 1.00 83.69 106 SER A C 1
ATOM 821 O O . SER A 1 106 ? 12.429 12.957 -5.232 1.00 83.69 106 SER A O 1
ATOM 823 N N . ARG A 1 107 ? 11.211 11.496 -4.029 1.00 82.00 107 ARG A N 1
ATOM 824 C CA . ARG A 1 107 ? 12.373 10.771 -3.505 1.00 82.00 107 ARG A CA 1
ATOM 825 C C . ARG A 1 107 ? 13.050 9.883 -4.540 1.00 82.00 107 ARG A C 1
ATOM 827 O O . ARG A 1 107 ? 14.125 9.363 -4.277 1.00 82.00 107 ARG A O 1
ATOM 834 N N . LYS A 1 108 ? 12.444 9.716 -5.725 1.00 86.69 108 LYS A N 1
ATOM 835 C CA . LYS A 1 108 ? 13.052 8.982 -6.846 1.00 86.69 108 LYS A CA 1
ATOM 836 C C . LYS A 1 108 ? 13.474 7.552 -6.460 1.00 86.69 108 LYS A C 1
ATOM 838 O O . LYS A 1 108 ? 14.411 7.009 -7.037 1.00 86.69 108 LYS A O 1
ATOM 843 N N . ASN A 1 109 ? 12.724 6.918 -5.549 1.00 86.75 109 ASN A N 1
ATOM 844 C CA . ASN A 1 109 ? 13.002 5.580 -4.995 1.00 86.75 109 ASN A CA 1
ATOM 845 C C . ASN A 1 109 ? 13.183 4.488 -6.066 1.00 86.75 109 ASN A C 1
ATOM 847 O O . ASN A 1 109 ? 13.766 3.442 -5.808 1.00 86.75 109 ASN A O 1
ATOM 851 N N . PHE A 1 110 ? 12.682 4.734 -7.278 1.00 90.25 110 PHE A N 1
ATOM 852 C CA . PHE A 1 110 ? 12.681 3.799 -8.395 1.00 90.25 110 PHE A CA 1
ATOM 853 C C . PHE A 1 110 ? 13.414 4.371 -9.619 1.00 90.25 110 PHE A C 1
ATOM 855 O O . PHE A 1 110 ? 12.873 4.376 -10.724 1.00 90.25 110 PHE A O 1
ATOM 862 N N . LEU A 1 111 ? 14.645 4.866 -9.421 1.00 88.69 111 LEU A N 1
ATOM 863 C CA . LEU A 1 111 ? 15.542 5.319 -10.500 1.00 88.69 111 LEU A CA 1
ATOM 864 C C . LEU A 1 111 ? 15.729 4.252 -11.579 1.00 88.69 111 LEU A C 1
ATOM 866 O O . LEU A 1 111 ? 15.555 4.552 -12.755 1.00 88.69 111 LEU A O 1
ATOM 870 N N . GLY A 1 112 ? 15.966 3.000 -11.177 1.00 89.00 112 GLY A N 1
ATOM 871 C CA . GLY A 1 112 ? 16.092 1.883 -12.114 1.00 89.00 112 GLY A CA 1
ATOM 872 C C . GLY A 1 112 ? 14.876 1.739 -13.034 1.00 89.00 112 GLY A C 1
ATOM 873 O O . GLY A 1 112 ? 15.041 1.645 -14.245 1.00 89.00 112 GLY A O 1
ATOM 874 N N . ASP A 1 113 ? 13.653 1.816 -12.495 1.00 89.88 113 ASP A N 1
ATOM 875 C CA . ASP A 1 113 ? 12.419 1.755 -13.293 1.00 89.88 113 ASP A CA 1
ATOM 876 C C . ASP A 1 113 ? 12.304 2.933 -14.274 1.00 89.88 113 ASP A C 1
ATOM 878 O O . ASP A 1 113 ? 11.826 2.769 -15.399 1.00 89.88 113 ASP A O 1
ATOM 882 N N . HIS A 1 114 ? 12.689 4.138 -13.839 1.00 88.25 114 HIS A N 1
ATOM 883 C CA . HIS A 1 114 ? 12.660 5.330 -14.683 1.00 88.25 114 HIS A CA 1
ATOM 884 C C . HIS A 1 114 ? 13.655 5.216 -15.840 1.00 88.25 114 HIS A C 1
ATOM 886 O O . HIS A 1 114 ? 13.275 5.426 -16.995 1.00 88.25 114 HIS A O 1
ATOM 892 N N . ASP A 1 115 ? 14.903 4.865 -15.543 1.00 88.75 115 ASP A N 1
ATOM 893 C CA . ASP A 1 115 ? 15.979 4.782 -16.529 1.00 88.75 115 ASP A CA 1
ATOM 894 C C . ASP A 1 115 ? 15.749 3.623 -17.498 1.00 88.75 115 ASP A C 1
ATOM 896 O O . ASP A 1 115 ? 15.914 3.780 -18.711 1.00 88.75 115 ASP A O 1
ATOM 900 N N . TRP A 1 116 ? 15.247 2.492 -16.996 1.00 86.94 116 TRP A N 1
ATOM 901 C CA . TRP A 1 116 ? 14.760 1.384 -17.814 1.00 86.94 116 TRP A CA 1
ATOM 902 C C . TRP A 1 116 ? 13.661 1.836 -18.785 1.00 86.94 116 TRP A C 1
ATOM 904 O O . TRP A 1 116 ? 13.718 1.549 -19.980 1.00 86.94 116 TRP A O 1
ATOM 914 N N . PHE A 1 117 ? 12.676 2.613 -18.325 1.00 86.75 117 PHE A N 1
ATOM 915 C CA . PHE A 1 117 ? 11.638 3.133 -19.216 1.00 86.75 117 PHE A CA 1
ATOM 916 C C . PHE A 1 117 ? 12.210 4.103 -20.263 1.00 86.75 117 PHE A C 1
ATOM 918 O O . PHE A 1 117 ? 11.884 3.990 -21.448 1.00 86.75 117 PHE A O 1
ATOM 925 N N . ARG A 1 118 ? 13.090 5.026 -19.852 1.00 86.12 118 ARG A N 1
ATOM 926 C CA . ARG A 1 118 ? 13.727 6.024 -20.732 1.00 86.12 118 ARG A CA 1
ATOM 927 C C . ARG A 1 118 ? 14.620 5.407 -21.799 1.00 86.12 118 ARG A C 1
ATOM 929 O O . ARG A 1 118 ? 14.651 5.911 -22.918 1.00 86.12 118 ARG A O 1
ATOM 936 N N . SER A 1 119 ? 15.301 4.318 -21.469 1.00 85.75 119 SER A N 1
ATOM 937 C CA . SER A 1 119 ? 16.157 3.570 -22.395 1.00 85.75 119 SER A CA 1
ATOM 938 C C . SER A 1 119 ? 15.375 2.680 -23.368 1.00 85.75 119 SER A C 1
ATOM 940 O O . SER A 1 119 ? 15.966 2.081 -24.261 1.00 85.75 119 SER A O 1
ATOM 942 N N . GLY A 1 120 ? 14.041 2.647 -23.272 1.00 82.44 120 GLY A N 1
ATOM 943 C CA . GLY A 1 120 ? 13.193 1.897 -24.193 1.00 82.44 120 GLY A CA 1
ATOM 944 C C . GLY A 1 120 ? 12.726 0.549 -23.654 1.00 82.44 120 GLY A C 1
ATOM 945 O O . GLY A 1 120 ? 12.358 -0.310 -24.448 1.00 82.44 120 GLY A O 1
ATOM 946 N N . GLY A 1 121 ? 12.655 0.366 -22.333 1.00 82.25 121 GLY A N 1
ATOM 947 C CA . GLY A 1 121 ? 12.145 -0.853 -21.694 1.00 82.25 121 GLY A CA 1
ATOM 948 C C . GLY A 1 121 ? 10.733 -1.276 -22.129 1.00 82.25 121 GLY A C 1
ATOM 949 O O . GLY A 1 121 ? 10.402 -2.458 -22.112 1.00 82.25 121 GLY A O 1
ATOM 950 N N . LEU A 1 122 ? 9.917 -0.330 -22.615 1.00 79.12 122 LEU A N 1
ATOM 951 C CA . LEU A 1 122 ? 8.591 -0.596 -23.199 1.00 79.12 122 LEU A CA 1
ATOM 952 C C . LEU A 1 122 ? 8.569 -0.569 -24.736 1.00 79.12 122 LEU A C 1
ATOM 954 O O . LEU A 1 122 ? 7.498 -0.482 -25.341 1.00 79.12 122 LEU A O 1
ATOM 958 N N . SER A 1 123 ? 9.729 -0.544 -25.384 1.00 77.06 123 SER A N 1
ATOM 959 C CA . SER A 1 123 ? 9.866 -0.545 -26.840 1.00 77.06 123 SER A CA 1
ATOM 960 C C . SER A 1 123 ? 10.298 -1.938 -27.309 1.00 77.06 123 SER A C 1
ATOM 962 O O . SER A 1 123 ? 11.257 -2.491 -26.760 1.00 77.06 123 SER A O 1
ATOM 964 N N . PRO A 1 124 ? 9.629 -2.525 -28.318 1.00 69.25 124 PRO A N 1
ATOM 965 C CA . PRO A 1 124 ? 10.088 -3.771 -28.926 1.00 69.25 124 PRO A CA 1
ATOM 966 C C . PRO A 1 124 ? 11.549 -3.648 -29.392 1.00 69.25 124 PRO A C 1
ATOM 968 O O . PRO A 1 124 ? 11.926 -2.644 -29.996 1.00 69.25 124 PRO A O 1
ATOM 971 N N . GLY A 1 125 ? 12.385 -4.639 -29.069 1.00 66.81 125 GLY A N 1
ATOM 972 C CA . GLY A 1 125 ? 13.777 -4.724 -29.536 1.00 66.81 125 GLY A CA 1
ATOM 973 C C . GLY A 1 125 ? 14.799 -3.788 -28.870 1.00 66.81 125 GLY A C 1
ATOM 974 O O . GLY A 1 125 ? 15.969 -3.846 -29.232 1.00 66.81 125 GLY A O 1
ATOM 975 N N . LYS A 1 126 ? 14.408 -2.943 -27.902 1.00 68.44 126 LYS A N 1
ATOM 976 C CA . LYS A 1 126 ? 15.319 -1.999 -27.210 1.00 68.44 126 LYS A CA 1
ATOM 977 C C . LYS A 1 126 ? 15.393 -2.196 -25.695 1.00 68.44 126 LYS A C 1
ATOM 979 O O . LYS A 1 126 ? 15.778 -1.278 -24.984 1.00 68.44 126 LYS A O 1
ATOM 984 N N . ARG A 1 127 ? 14.999 -3.366 -25.188 1.00 66.00 127 ARG A N 1
ATOM 985 C CA . ARG A 1 127 ? 14.897 -3.613 -23.743 1.00 66.00 127 ARG A CA 1
ATOM 986 C C . ARG A 1 127 ? 16.285 -3.883 -23.153 1.00 66.00 127 ARG A C 1
ATOM 988 O O . ARG A 1 127 ? 16.846 -4.943 -23.434 1.00 66.00 127 ARG A O 1
ATOM 995 N N . PRO A 1 128 ? 16.843 -2.972 -22.342 1.00 58.78 128 PRO A N 1
ATOM 996 C CA . PRO A 1 128 ? 18.095 -3.228 -21.655 1.00 58.78 128 PRO A CA 1
ATOM 997 C C . PRO A 1 128 ? 17.788 -4.136 -20.470 1.00 58.78 128 PRO A C 1
ATOM 999 O O . PRO A 1 128 ? 17.166 -3.688 -19.512 1.00 58.78 128 PRO A O 1
ATOM 1002 N N . ASN A 1 129 ? 18.215 -5.396 -20.567 1.00 63.38 129 ASN A N 1
ATOM 1003 C CA . ASN A 1 129 ? 18.007 -6.456 -19.579 1.00 63.38 129 ASN A CA 1
ATOM 1004 C C . ASN A 1 129 ? 16.507 -6.774 -19.383 1.00 63.38 129 ASN A C 1
ATOM 1006 O O . ASN A 1 129 ? 15.696 -5.904 -19.087 1.00 63.38 129 ASN A O 1
ATOM 1010 N N . LEU A 1 130 ? 16.096 -8.030 -19.584 1.00 66.38 130 LEU A N 1
ATOM 1011 C CA . LEU A 1 130 ? 14.701 -8.502 -19.469 1.00 66.38 130 LEU A CA 1
ATOM 1012 C C . LEU A 1 130 ? 14.197 -8.505 -18.008 1.00 66.38 130 LEU A C 1
ATOM 1014 O O . LEU A 1 130 ? 13.707 -9.515 -17.510 1.00 66.38 130 LEU A O 1
ATOM 1018 N N . GLN A 1 131 ? 14.357 -7.393 -17.298 1.00 71.88 131 GLN A N 1
ATOM 1019 C CA . GLN A 1 131 ? 14.028 -7.252 -15.894 1.00 71.88 131 GLN A CA 1
ATOM 1020 C C . GLN A 1 131 ? 12.716 -6.490 -15.726 1.00 71.88 131 GLN A C 1
ATOM 1022 O O . GLN A 1 131 ? 12.465 -5.461 -16.356 1.00 71.88 131 GLN A O 1
ATOM 1027 N N . THR A 1 132 ? 11.880 -7.010 -14.837 1.00 77.94 132 THR A N 1
ATOM 1028 C CA . THR A 1 132 ? 10.637 -6.365 -14.434 1.00 77.94 132 THR A CA 1
ATOM 1029 C C . THR A 1 132 ? 10.913 -5.126 -13.572 1.00 77.94 132 THR A C 1
ATOM 1031 O O . THR A 1 132 ? 11.741 -5.200 -12.663 1.00 77.94 132 THR A O 1
ATOM 1034 N N . PRO A 1 133 ? 10.187 -4.007 -13.775 1.00 87.62 133 PRO A N 1
ATOM 1035 C CA . PRO A 1 133 ? 10.273 -2.848 -12.891 1.00 87.62 133 PRO A CA 1
ATOM 1036 C C . PRO A 1 133 ? 9.967 -3.199 -11.437 1.00 87.62 133 PRO A C 1
ATOM 1038 O O . PRO A 1 133 ? 8.943 -3.823 -11.142 1.00 87.62 133 PRO A O 1
ATOM 1041 N N . LYS A 1 134 ? 10.797 -2.727 -10.507 1.00 89.31 134 LYS A N 1
ATOM 1042 C CA . LYS A 1 134 ? 10.658 -3.028 -9.079 1.00 89.31 134 LYS A CA 1
ATOM 1043 C C . LYS A 1 134 ? 9.312 -2.582 -8.524 1.00 89.31 134 LYS A C 1
ATOM 1045 O O . LYS A 1 134 ? 8.754 -3.266 -7.668 1.00 89.31 134 LYS A O 1
ATOM 1050 N N . ARG A 1 135 ? 8.724 -1.493 -9.039 1.00 89.25 135 ARG A N 1
ATOM 1051 C CA . ARG A 1 135 ? 7.394 -1.027 -8.602 1.00 89.25 135 ARG A CA 1
ATOM 1052 C C . ARG A 1 135 ? 6.267 -2.020 -8.877 1.00 89.25 135 ARG A C 1
ATOM 1054 O O . ARG A 1 135 ? 5.204 -1.863 -8.278 1.00 89.25 135 ARG A O 1
ATOM 1061 N N . ALA A 1 136 ? 6.461 -3.027 -9.735 1.00 87.00 136 ALA A N 1
ATOM 1062 C CA . ALA A 1 136 ? 5.497 -4.117 -9.910 1.00 87.00 136 ALA A CA 1
ATOM 1063 C C . ALA A 1 136 ? 5.231 -4.869 -8.601 1.00 87.00 136 ALA A C 1
ATOM 1065 O O . ALA A 1 136 ? 4.132 -5.399 -8.395 1.00 87.00 136 ALA A O 1
ATOM 1066 N N . ASN A 1 137 ? 6.174 -4.793 -7.656 1.00 87.38 137 ASN A N 1
ATOM 1067 C CA . ASN A 1 137 ? 5.997 -5.333 -6.325 1.00 87.38 137 ASN A CA 1
ATOM 1068 C C . ASN A 1 137 ? 4.857 -4.662 -5.526 1.00 87.38 137 ASN A C 1
ATOM 1070 O O . ASN A 1 137 ? 4.206 -5.307 -4.707 1.00 87.38 137 ASN A O 1
ATOM 1074 N N . LEU A 1 138 ? 4.472 -3.428 -5.865 1.00 88.25 138 LEU A N 1
ATOM 1075 C CA . LEU A 1 138 ? 3.373 -2.685 -5.224 1.00 88.25 138 LEU A CA 1
ATOM 1076 C C . LEU A 1 138 ? 1.973 -2.963 -5.822 1.00 88.25 138 LEU A C 1
ATOM 1078 O O . LEU A 1 138 ? 0.968 -2.348 -5.442 1.00 88.25 138 LEU A O 1
ATOM 1082 N N . GLY A 1 139 ? 1.896 -3.887 -6.776 1.00 83.81 139 GLY A N 1
ATOM 1083 C CA . GLY A 1 139 ? 0.661 -4.307 -7.437 1.00 83.81 139 GLY A CA 1
ATOM 1084 C C . GLY A 1 139 ? 0.546 -3.760 -8.852 1.00 83.81 139 GLY A C 1
ATOM 1085 O O . GLY A 1 139 ? 1.160 -2.752 -9.191 1.00 83.81 139 GLY A O 1
ATOM 1086 N N . LEU A 1 140 ? -0.272 -4.430 -9.660 1.00 79.69 140 LEU A N 1
ATOM 1087 C CA . LEU A 1 140 ? -0.529 -4.113 -11.066 1.00 79.69 140 LEU A CA 1
ATOM 1088 C C . LEU A 1 140 ? -1.956 -3.555 -11.236 1.00 79.69 140 LEU A C 1
ATOM 1090 O O . LEU A 1 140 ? -2.797 -3.757 -10.350 1.00 79.69 140 LEU A O 1
ATOM 1094 N N . PRO A 1 141 ? -2.253 -2.826 -12.327 1.00 82.94 141 PRO A N 1
ATOM 1095 C CA . PRO A 1 141 ? -1.355 -2.433 -13.423 1.00 82.94 141 PRO A CA 1
ATOM 1096 C C . PRO A 1 141 ? -0.360 -1.313 -13.057 1.00 82.94 141 PRO A C 1
ATOM 1098 O O . PRO A 1 141 ? -0.600 -0.509 -12.149 1.00 82.94 141 PRO A O 1
ATOM 1101 N N . LEU A 1 142 ? 0.754 -1.228 -13.796 1.00 85.06 142 LEU A N 1
ATOM 1102 C CA . LEU A 1 142 ? 1.747 -0.149 -13.705 1.00 85.06 142 LEU A CA 1
ATOM 1103 C C . LEU A 1 142 ? 1.749 0.736 -14.947 1.00 85.06 142 LEU A C 1
ATOM 1105 O O . LEU A 1 142 ? 2.149 0.303 -16.023 1.00 85.06 142 LEU A O 1
ATOM 1109 N N . SER A 1 143 ? 1.409 2.010 -14.779 1.00 83.75 143 SER A N 1
ATOM 1110 C CA . SER A 1 143 ? 1.467 2.992 -15.863 1.00 83.75 143 SER A CA 1
ATOM 1111 C C . SER A 1 143 ? 2.839 3.662 -15.977 1.00 83.75 143 SER A C 1
ATOM 1113 O O . SER A 1 143 ? 3.410 4.132 -14.992 1.00 83.75 143 SER A O 1
ATOM 1115 N N . PHE A 1 144 ? 3.315 3.788 -17.212 1.00 82.94 144 PHE A N 1
ATOM 1116 C CA . PHE A 1 144 ? 4.473 4.574 -17.629 1.00 82.94 144 PHE A CA 1
ATOM 1117 C C . PHE A 1 144 ? 4.046 5.495 -18.783 1.00 82.94 144 PHE A C 1
ATOM 1119 O O . PHE A 1 144 ? 4.097 5.139 -19.964 1.00 82.94 144 PHE A O 1
ATOM 1126 N N . GLY A 1 145 ? 3.563 6.691 -18.441 1.00 79.81 145 GLY A N 1
ATOM 1127 C CA . GLY A 1 145 ? 2.957 7.596 -19.420 1.00 79.81 145 GLY A CA 1
ATOM 1128 C C . GLY A 1 145 ? 1.699 6.980 -20.037 1.00 79.81 145 GLY A C 1
ATOM 1129 O O . GLY A 1 145 ? 0.766 6.645 -19.316 1.00 79.81 145 GLY A O 1
ATOM 1130 N N . LYS A 1 146 ? 1.680 6.825 -21.367 1.00 80.25 146 LYS A N 1
ATOM 1131 C CA . LYS A 1 146 ? 0.560 6.213 -22.112 1.00 80.25 146 LYS A CA 1
ATOM 1132 C C . LYS A 1 146 ? 0.620 4.681 -22.183 1.00 80.25 146 LYS A C 1
ATOM 1134 O O . LYS A 1 146 ? -0.284 4.072 -22.740 1.00 80.25 146 LYS A O 1
ATOM 1139 N N . LYS A 1 147 ? 1.695 4.065 -21.686 1.00 82.19 147 LYS A N 1
ATOM 1140 C CA . LYS A 1 147 ? 1.897 2.612 -21.718 1.00 82.19 147 LYS A CA 1
ATOM 1141 C C . LYS A 1 147 ? 1.640 2.009 -20.341 1.00 82.19 147 LYS A C 1
ATOM 1143 O O . LYS A 1 147 ? 1.860 2.674 -19.328 1.00 82.19 147 LYS A O 1
ATOM 1148 N N . THR A 1 148 ? 1.234 0.745 -20.313 1.00 82.38 148 THR A N 1
ATOM 1149 C CA . THR A 1 148 ? 0.938 0.008 -19.081 1.00 82.38 148 THR A CA 1
ATOM 1150 C C . THR A 1 148 ? 1.626 -1.351 -19.102 1.00 82.38 148 THR A C 1
ATOM 1152 O O . THR A 1 148 ? 1.684 -2.003 -20.141 1.00 82.38 148 THR A O 1
ATOM 1155 N N . ILE A 1 149 ? 2.148 -1.762 -17.950 1.00 81.62 149 ILE A N 1
ATOM 1156 C CA . ILE A 1 149 ? 2.576 -3.133 -17.673 1.00 81.62 149 ILE A CA 1
ATOM 1157 C C . ILE A 1 149 ? 1.489 -3.793 -16.826 1.00 81.62 149 ILE A C 1
ATOM 1159 O O . ILE A 1 149 ? 1.057 -3.208 -15.827 1.00 81.62 149 ILE A O 1
ATOM 1163 N N . ASP A 1 150 ? 1.067 -4.993 -17.207 1.00 82.19 150 ASP A N 1
ATOM 1164 C CA . ASP A 1 150 ? 0.077 -5.787 -16.470 1.00 82.19 150 ASP A CA 1
ATOM 1165 C C . ASP A 1 150 ? 0.500 -7.265 -16.389 1.00 82.19 150 ASP A C 1
ATOM 1167 O O . ASP A 1 150 ? 1.497 -7.664 -16.988 1.00 82.19 150 ASP A O 1
ATOM 1171 N N . ALA A 1 151 ? -0.216 -8.075 -15.613 1.00 74.06 151 ALA A N 1
ATOM 1172 C CA . ALA A 1 151 ? 0.045 -9.510 -15.500 1.00 74.06 151 ALA A CA 1
ATOM 1173 C C . ALA A 1 151 ? -0.497 -10.278 -16.720 1.00 74.06 151 ALA A C 1
ATOM 1175 O O . ALA A 1 151 ? -1.614 -10.023 -17.170 1.00 74.06 151 ALA A O 1
ATOM 1176 N N . ALA A 1 152 ? 0.268 -11.254 -17.218 1.00 68.50 152 ALA A N 1
ATOM 1177 C CA . ALA A 1 152 ? -0.141 -12.176 -18.279 1.00 68.50 152 ALA A CA 1
ATOM 1178 C C . ALA A 1 152 ? -0.959 -13.359 -17.720 1.00 68.50 152 ALA A C 1
ATOM 1180 O O . ALA A 1 152 ? -0.547 -14.507 -17.849 1.00 68.50 152 ALA A O 1
ATOM 1181 N N . ALA A 1 153 ? -2.077 -13.106 -17.032 1.00 60.66 153 ALA A N 1
ATOM 1182 C CA . ALA A 1 153 ? -2.838 -14.174 -16.375 1.00 60.66 153 ALA A CA 1
ATOM 1183 C C . ALA A 1 153 ? -4.331 -14.147 -16.753 1.00 60.66 153 ALA A C 1
ATOM 1185 O O . ALA A 1 153 ? -4.964 -13.097 -16.608 1.00 60.66 153 ALA A O 1
ATOM 1186 N N . PRO A 1 154 ? -4.923 -15.287 -17.175 1.00 46.88 154 PRO A N 1
ATOM 1187 C CA . PRO A 1 154 ? -6.305 -15.352 -17.663 1.00 46.88 154 PRO A CA 1
ATOM 1188 C C . PRO A 1 154 ? -7.353 -14.972 -16.603 1.00 46.88 154 PRO A C 1
ATOM 1190 O O . PRO A 1 154 ? -8.435 -14.514 -16.962 1.00 46.88 154 PRO A O 1
ATOM 1193 N N . PHE A 1 155 ? -7.024 -15.082 -15.307 1.00 49.56 155 PHE A N 1
ATOM 1194 C CA . PHE A 1 155 ? -7.935 -14.753 -14.199 1.00 49.56 155 PHE A CA 1
ATOM 1195 C C . PHE A 1 155 ? -7.308 -13.935 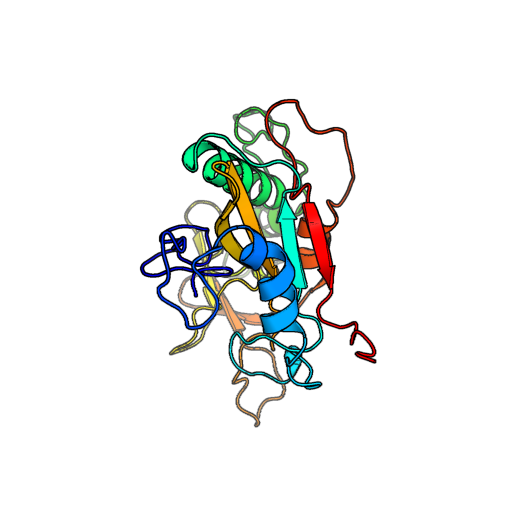-13.053 1.00 49.56 155 PHE A C 1
ATOM 1197 O O . PHE A 1 155 ? -8.000 -13.603 -12.090 1.00 49.56 155 PHE A O 1
ATOM 1204 N N . ALA A 1 156 ? -6.029 -13.550 -13.131 1.00 48.12 156 ALA A N 1
ATOM 1205 C CA . ALA A 1 156 ? -5.306 -12.991 -11.986 1.00 48.12 156 ALA A CA 1
ATOM 1206 C C . ALA A 1 156 ? -4.746 -11.591 -12.265 1.00 48.12 156 ALA A C 1
ATOM 1208 O O . ALA A 1 156 ? -3.577 -11.400 -12.596 1.00 48.12 156 ALA A O 1
ATOM 1209 N N . ARG A 1 157 ? -5.564 -10.561 -12.019 1.00 58.56 157 ARG A N 1
ATOM 1210 C CA . ARG A 1 157 ? -4.995 -9.259 -11.648 1.00 58.56 157 ARG A CA 1
ATOM 1211 C C . ARG A 1 157 ? -4.284 -9.454 -10.318 1.00 58.56 157 ARG A C 1
ATOM 1213 O O . ARG A 1 157 ? -4.951 -9.710 -9.314 1.00 58.56 157 ARG A O 1
ATOM 1220 N N . ARG A 1 158 ? -2.954 -9.315 -10.293 1.00 67.25 158 ARG A N 1
ATOM 1221 C CA . ARG A 1 158 ? -2.211 -9.337 -9.031 1.00 67.25 158 ARG A CA 1
ATOM 1222 C C . ARG A 1 158 ? -2.751 -8.235 -8.134 1.00 67.25 158 ARG A C 1
ATOM 1224 O O . ARG A 1 158 ? -2.535 -7.042 -8.363 1.00 67.25 158 ARG A O 1
ATOM 1231 N N . ALA A 1 159 ? -3.431 -8.647 -7.082 1.00 69.31 159 ALA A N 1
ATOM 1232 C CA . ALA A 1 159 ? -3.920 -7.720 -6.102 1.00 69.31 159 ALA A CA 1
ATOM 1233 C C . ALA A 1 159 ? -2.730 -7.177 -5.283 1.00 69.31 159 ALA A C 1
ATOM 1235 O O . ALA A 1 159 ? -1.834 -7.924 -4.908 1.00 69.31 159 ALA A O 1
ATOM 1236 N N . SER A 1 160 ? -2.691 -5.859 -5.055 1.00 79.75 160 SER A N 1
ATOM 1237 C CA . SER A 1 160 ? -1.624 -5.179 -4.294 1.00 79.75 160 SER A CA 1
ATOM 1238 C C . SER A 1 160 ? -1.359 -5.884 -2.959 1.00 79.75 160 SER A C 1
ATOM 1240 O O . SER A 1 160 ? -2.326 -6.041 -2.220 1.00 79.75 160 SER A O 1
ATOM 1242 N N . PRO A 1 161 ? -0.115 -6.237 -2.588 1.00 86.75 161 PRO A N 1
ATOM 1243 C CA . PRO A 1 161 ? 0.164 -6.947 -1.330 1.00 86.75 161 PRO A CA 1
ATOM 1244 C C . PRO A 1 161 ? -0.199 -6.083 -0.117 1.00 86.75 161 PRO A C 1
ATOM 1246 O O . PRO A 1 161 ? -0.451 -6.584 0.967 1.00 86.75 161 PRO A O 1
ATOM 1249 N N . ILE A 1 162 ? -0.302 -4.773 -0.343 1.00 90.50 162 ILE A N 1
ATOM 1250 C CA . ILE A 1 162 ? -0.788 -3.789 0.605 1.00 90.50 162 ILE A CA 1
ATOM 1251 C C . ILE A 1 162 ? -2.282 -3.553 0.367 1.00 90.50 162 ILE A C 1
ATOM 1253 O O . ILE A 1 162 ? -2.704 -3.271 -0.766 1.00 90.50 162 ILE A O 1
ATOM 1257 N N . MET A 1 163 ? -3.064 -3.623 1.437 1.00 91.56 163 MET A N 1
ATOM 1258 C CA . MET A 1 163 ? -4.466 -3.237 1.492 1.00 91.56 163 MET A CA 1
ATOM 1259 C C . MET A 1 163 ? -4.640 -2.076 2.465 1.00 91.56 163 MET A C 1
ATOM 1261 O O . MET A 1 163 ? -4.213 -2.142 3.609 1.00 91.56 163 MET A O 1
ATOM 1265 N N . PHE A 1 164 ? -5.277 -1.011 1.994 1.00 93.00 164 PHE A N 1
ATOM 1266 C CA . PHE A 1 164 ? -5.592 0.155 2.809 1.00 93.00 164 PHE A CA 1
ATOM 1267 C C . PHE A 1 164 ? -7.017 0.106 3.346 1.00 93.00 164 PHE A C 1
ATOM 1269 O O . PHE A 1 164 ? -7.940 -0.277 2.625 1.00 93.00 164 PHE A O 1
ATOM 1276 N N . HIS A 1 165 ? -7.179 0.565 4.580 1.00 93.75 165 HIS A N 1
ATOM 1277 C CA . HIS A 1 165 ? -8.443 0.733 5.278 1.00 93.75 165 HIS A CA 1
ATOM 1278 C C . HIS A 1 165 ? -8.409 2.033 6.096 1.00 93.75 165 HIS A C 1
ATOM 1280 O O . HIS A 1 165 ? -7.344 2.475 6.517 1.00 93.75 165 HIS A O 1
ATOM 1286 N N . ILE A 1 166 ? -9.564 2.665 6.295 1.00 93.06 166 ILE A N 1
ATOM 1287 C CA . ILE A 1 166 ? -9.719 3.802 7.208 1.00 93.06 166 ILE A CA 1
ATOM 1288 C C . ILE A 1 166 ? -10.617 3.343 8.352 1.00 93.06 166 ILE A C 1
ATOM 1290 O O . ILE A 1 166 ? -11.821 3.171 8.156 1.00 93.06 166 ILE A O 1
ATOM 1294 N N . ALA A 1 167 ? -10.023 3.147 9.524 1.00 90.38 167 ALA A N 1
ATOM 1295 C CA . ALA A 1 167 ? -10.737 2.794 10.740 1.00 90.38 167 ALA A CA 1
ATOM 1296 C C . ALA A 1 167 ? -11.246 4.056 11.441 1.00 90.38 167 ALA A C 1
ATOM 1298 O O . ALA A 1 167 ? -10.579 5.089 11.413 1.00 90.38 167 ALA A O 1
ATOM 1299 N N . LYS A 1 168 ? -12.408 3.986 12.097 1.00 89.25 168 LYS A N 1
ATOM 1300 C CA . LYS A 1 168 ? -12.904 5.054 12.972 1.00 89.25 168 LYS A CA 1
ATOM 1301 C C . LYS A 1 168 ? -12.828 4.590 14.424 1.00 89.25 168 LYS A C 1
ATOM 1303 O O . LYS A 1 168 ? -13.509 3.636 14.779 1.00 89.25 168 LYS A O 1
ATOM 1308 N N . VAL A 1 169 ? -12.031 5.272 15.240 1.00 83.69 169 VAL A N 1
ATOM 1309 C CA . VAL A 1 169 ? -11.770 4.933 16.648 1.00 83.69 169 VAL A CA 1
ATOM 1310 C C . VAL A 1 169 ? -11.873 6.207 17.479 1.00 83.69 169 VAL A C 1
ATOM 1312 O O . VAL A 1 169 ? -11.275 7.221 17.118 1.00 83.69 169 VAL A O 1
ATOM 1315 N N . SER A 1 170 ? -12.684 6.192 18.540 1.00 83.44 170 SER A N 1
ATOM 1316 C CA . SER A 1 170 ? -12.895 7.335 19.449 1.00 83.44 170 SER A CA 1
ATOM 1317 C C . SER A 1 170 ? -13.130 8.666 18.723 1.00 83.44 170 SER A C 1
ATOM 1319 O O . SER A 1 170 ? -12.513 9.697 18.996 1.00 83.44 170 SER A O 1
ATOM 1321 N N . GLY A 1 171 ? -14.004 8.625 17.712 1.00 86.12 171 GLY A N 1
ATOM 1322 C CA . GLY A 1 171 ? -14.378 9.790 16.907 1.00 86.12 171 GLY A CA 1
ATOM 1323 C C . GLY A 1 171 ? -13.328 10.274 15.897 1.00 86.12 171 GLY A C 1
ATOM 1324 O O . GLY A 1 171 ? -13.614 11.221 15.165 1.00 86.12 171 GLY A O 1
ATOM 1325 N N . LYS A 1 172 ? -12.159 9.629 15.807 1.00 90.69 172 LYS A N 1
ATOM 1326 C CA . LYS A 1 172 ? -11.090 9.942 14.848 1.00 90.69 172 LYS A CA 1
ATOM 1327 C C . LYS A 1 172 ? -10.949 8.860 13.784 1.00 90.69 172 LYS A C 1
ATOM 1329 O O . LYS A 1 172 ? -11.384 7.729 13.970 1.00 90.69 172 LYS A O 1
ATOM 1334 N N . PHE A 1 173 ? -10.331 9.210 12.662 1.00 91.12 173 PHE A N 1
ATOM 1335 C CA . PHE A 1 173 ? -10.100 8.325 11.526 1.00 91.12 173 PHE A CA 1
ATOM 1336 C C . PHE A 1 173 ? -8.623 7.961 11.418 1.00 91.12 173 PHE A C 1
ATOM 1338 O O . PHE A 1 173 ? -7.785 8.834 11.217 1.00 91.12 173 PHE A O 1
ATOM 1345 N N . HIS A 1 174 ? -8.314 6.676 11.519 1.00 89.81 174 HIS A N 1
ATOM 1346 C CA . HIS A 1 174 ? -6.964 6.134 11.482 1.00 89.81 174 HIS A CA 1
ATOM 1347 C C . HIS A 1 174 ? -6.750 5.346 10.188 1.00 89.81 174 HIS A C 1
ATOM 1349 O O . HIS A 1 174 ? -7.458 4.373 9.918 1.00 89.81 174 HIS A O 1
ATOM 1355 N N . PRO A 1 175 ? -5.778 5.747 9.366 1.00 91.94 175 PRO A N 1
ATOM 1356 C CA . PRO A 1 175 ? -5.266 4.922 8.290 1.00 91.94 175 PRO A CA 1
ATOM 1357 C C . PRO A 1 175 ? -4.649 3.633 8.802 1.00 91.94 175 PRO A C 1
ATOM 1359 O O . PRO A 1 175 ? -3.799 3.622 9.691 1.00 91.94 175 PRO A O 1
ATOM 1362 N N . VAL A 1 176 ? -5.090 2.548 8.186 1.00 90.19 176 VAL A N 1
ATOM 1363 C CA . VAL A 1 176 ? -4.635 1.192 8.433 1.00 90.19 176 VAL A CA 1
ATOM 1364 C C . VAL A 1 176 ? -4.107 0.642 7.120 1.00 90.19 176 VAL A C 1
ATOM 1366 O O . VAL A 1 176 ? -4.758 0.740 6.074 1.00 90.19 176 VAL A O 1
ATOM 1369 N N . ALA A 1 177 ? -2.920 0.058 7.164 1.00 91.56 177 ALA A N 1
ATOM 1370 C CA . ALA A 1 177 ? -2.324 -0.624 6.037 1.00 91.56 177 ALA A CA 1
ATOM 1371 C C . ALA A 1 177 ? -1.990 -2.061 6.427 1.00 91.56 177 ALA A C 1
ATOM 1373 O O . ALA A 1 177 ? -1.161 -2.318 7.293 1.00 91.56 177 ALA A O 1
ATOM 1374 N N . THR A 1 178 ? -2.646 -3.004 5.768 1.00 90.38 178 THR A N 1
ATOM 1375 C CA . THR A 1 178 ? -2.400 -4.432 5.931 1.00 90.38 178 THR A CA 1
ATOM 1376 C C . THR A 1 178 ? -1.436 -4.897 4.854 1.00 90.38 178 THR A C 1
ATOM 1378 O O . THR A 1 178 ? -1.718 -4.738 3.662 1.00 90.38 178 THR A O 1
ATOM 1381 N N . HIS A 1 179 ? -0.321 -5.485 5.267 1.00 90.31 179 HIS A N 1
ATOM 1382 C CA . HIS A 1 179 ? 0.572 -6.228 4.397 1.00 90.31 179 HIS A CA 1
ATOM 1383 C C . HIS A 1 179 ? 0.196 -7.707 4.424 1.00 90.31 179 HIS A C 1
ATOM 1385 O O . HIS A 1 179 ? 0.090 -8.313 5.487 1.00 90.31 179 HIS A O 1
ATOM 1391 N N . LEU A 1 180 ? 0.002 -8.283 3.245 1.00 88.19 180 LEU A N 1
ATOM 1392 C CA . LEU A 1 180 ? -0.245 -9.703 3.063 1.00 88.19 180 LEU A CA 1
ATOM 1393 C C . LEU A 1 180 ? 0.903 -10.284 2.225 1.00 88.19 180 LEU A C 1
ATOM 1395 O O . LEU A 1 180 ? 0.905 -10.124 1.000 1.00 88.19 180 LEU A O 1
ATOM 1399 N N . ASP A 1 181 ? 1.880 -10.920 2.882 1.00 84.94 181 ASP A N 1
ATOM 1400 C CA . ASP A 1 181 ? 3.078 -11.507 2.246 1.00 84.94 181 ASP A CA 1
ATOM 1401 C C . ASP A 1 181 ? 2.776 -12.864 1.581 1.00 84.94 181 ASP A C 1
ATOM 1403 O O . ASP A 1 181 ? 3.450 -13.865 1.805 1.00 84.94 181 ASP A O 1
ATOM 1407 N N . ASN A 1 182 ? 1.691 -12.936 0.805 1.00 81.56 182 ASN A N 1
ATOM 1408 C CA . ASN A 1 182 ? 1.292 -14.173 0.138 1.00 81.56 182 ASN A CA 1
ATOM 1409 C C . ASN A 1 182 ? 2.166 -14.517 -1.065 1.00 81.56 182 ASN A C 1
ATOM 1411 O O . ASN A 1 182 ? 2.905 -13.673 -1.581 1.00 81.56 182 ASN A O 1
ATOM 1415 N N . ALA A 1 183 ? 2.023 -15.753 -1.555 1.00 75.69 183 ALA A N 1
ATOM 1416 C CA . ALA A 1 183 ? 2.696 -16.205 -2.761 1.00 75.69 183 ALA A CA 1
ATOM 1417 C C . ALA A 1 183 ? 2.488 -15.212 -3.913 1.00 75.69 183 ALA A C 1
ATOM 1419 O O . ALA A 1 183 ? 1.386 -14.718 -4.182 1.00 75.69 183 ALA A O 1
ATOM 1420 N N . TRP A 1 184 ? 3.569 -14.930 -4.632 1.00 70.69 184 TRP A N 1
ATOM 1421 C CA . TRP A 1 184 ? 3.526 -14.069 -5.802 1.00 70.69 184 TRP A CA 1
ATOM 1422 C C . TRP A 1 184 ? 2.871 -14.808 -6.965 1.00 70.69 184 TRP A C 1
ATOM 1424 O O . TRP A 1 184 ? 3.568 -15.493 -7.699 1.00 70.69 184 TRP A O 1
ATOM 1434 N N . LEU A 1 185 ? 1.556 -14.601 -7.130 1.00 64.19 185 LEU A N 1
ATOM 1435 C CA . LEU A 1 185 ? 0.702 -15.188 -8.174 1.00 64.19 185 LEU A CA 1
ATOM 1436 C C . LEU A 1 185 ? 0.714 -16.734 -8.151 1.00 64.19 185 LEU A C 1
ATOM 1438 O O . LEU A 1 185 ? 1.654 -17.349 -8.650 1.00 64.19 185 LEU A O 1
ATOM 1442 N N . PRO A 1 186 ? -0.332 -17.385 -7.618 1.00 50.34 186 PRO A N 1
ATOM 1443 C CA . PRO A 1 186 ? -0.455 -18.827 -7.740 1.00 50.34 186 PRO A CA 1
ATOM 1444 C C . PRO A 1 186 ? -0.758 -19.179 -9.196 1.00 50.34 186 PRO A C 1
ATOM 1446 O O . PRO A 1 186 ? -1.438 -18.422 -9.888 1.00 50.34 186 PRO A O 1
ATOM 1449 N N . GLU A 1 187 ? -0.253 -20.328 -9.628 1.00 45.84 187 GLU A N 1
ATOM 1450 C CA . GLU A 1 187 ? -0.256 -20.822 -11.009 1.00 45.84 187 GLU A CA 1
ATOM 1451 C C . GLU A 1 187 ? 0.796 -20.164 -11.920 1.00 45.84 187 GLU A C 1
ATOM 1453 O O . GLU A 1 187 ? 0.539 -19.717 -13.036 1.00 45.84 187 GLU A O 1
ATOM 1458 N N . ALA A 1 188 ? 2.060 -20.253 -11.501 1.00 45.81 188 ALA A N 1
ATOM 1459 C CA . ALA A 1 188 ? 2.946 -20.995 -12.388 1.00 45.81 188 ALA A CA 1
ATOM 1460 C C . ALA A 1 188 ? 2.362 -22.410 -12.474 1.00 45.81 188 ALA A C 1
ATOM 1462 O O . ALA A 1 188 ? 2.261 -23.069 -11.441 1.00 45.81 188 ALA A O 1
ATOM 1463 N N . ASP A 1 189 ? 1.911 -22.832 -13.656 1.00 45.97 189 ASP A N 1
ATOM 1464 C CA . ASP A 1 189 ? 1.646 -24.242 -13.948 1.00 45.97 189 ASP A CA 1
ATOM 1465 C C . ASP A 1 189 ? 2.725 -25.072 -13.231 1.00 45.97 189 ASP A C 1
ATOM 1467 O O . ASP A 1 189 ? 3.920 -24.819 -13.432 1.00 45.97 189 ASP A O 1
ATOM 1471 N N . GLU A 1 190 ? 2.332 -25.988 -12.337 1.00 45.09 190 GLU A N 1
ATOM 1472 C CA . GLU A 1 190 ? 3.257 -26.780 -11.504 1.00 45.09 190 GLU A CA 1
ATOM 1473 C C . GLU A 1 190 ? 4.326 -27.494 -12.358 1.00 45.09 190 GLU A C 1
ATOM 1475 O O . GLU A 1 190 ? 5.374 -27.905 -11.864 1.00 45.09 190 GLU A O 1
ATOM 1480 N N . ARG A 1 191 ? 4.102 -27.579 -13.674 1.00 43.56 191 ARG A N 1
ATOM 1481 C CA . ARG A 1 191 ? 5.015 -28.121 -14.680 1.00 43.56 191 ARG A CA 1
ATOM 1482 C C . ARG A 1 191 ? 6.186 -27.212 -15.077 1.00 43.56 191 ARG A C 1
ATOM 1484 O O . ARG A 1 191 ? 7.108 -27.715 -15.715 1.00 43.56 191 ARG A O 1
ATOM 1491 N N . ALA A 1 192 ? 6.196 -25.914 -14.752 1.00 48.47 192 ALA A N 1
ATOM 1492 C CA . ALA A 1 192 ? 7.165 -24.974 -15.337 1.00 48.47 192 ALA A CA 1
ATOM 1493 C C . ALA A 1 192 ? 8.211 -24.385 -14.376 1.00 48.47 192 ALA A C 1
ATOM 1495 O O . ALA A 1 192 ? 9.239 -23.910 -14.861 1.00 48.47 192 ALA A O 1
ATOM 1496 N N . GLY A 1 193 ? 7.990 -24.372 -13.054 1.00 54.56 193 GLY A N 1
ATOM 1497 C CA . GLY A 1 193 ? 8.952 -23.812 -12.085 1.00 54.56 193 GLY A CA 1
ATOM 1498 C C . GLY A 1 193 ? 9.380 -22.358 -12.367 1.00 54.56 193 GLY A C 1
ATOM 1499 O O . GLY A 1 193 ? 10.462 -21.940 -11.958 1.00 54.56 193 GLY A O 1
ATOM 1500 N N . ARG A 1 194 ? 8.575 -21.594 -13.118 1.00 55.47 194 ARG A N 1
ATOM 1501 C CA . ARG A 1 194 ? 8.895 -20.236 -13.584 1.00 55.47 194 ARG A CA 1
ATOM 1502 C C . ARG A 1 194 ? 7.830 -19.249 -13.114 1.00 55.47 194 ARG A C 1
ATOM 1504 O O . ARG A 1 194 ? 6.651 -19.565 -13.233 1.00 55.47 194 ARG A O 1
ATOM 1511 N N . PRO A 1 195 ? 8.215 -18.056 -12.632 1.00 58.16 195 PRO A N 1
ATOM 1512 C CA . PRO A 1 195 ? 7.257 -17.027 -12.250 1.00 58.16 195 PRO A CA 1
ATOM 1513 C C . PRO A 1 195 ? 6.422 -16.586 -13.463 1.00 58.16 195 PRO A C 1
ATOM 1515 O O . PRO A 1 195 ? 6.942 -16.572 -14.586 1.00 58.16 195 PRO A O 1
ATOM 1518 N N . PRO A 1 196 ? 5.153 -16.196 -13.259 1.00 62.06 196 PRO A N 1
ATOM 1519 C CA . PRO A 1 196 ? 4.289 -15.771 -14.348 1.00 62.06 196 PRO A CA 1
ATOM 1520 C C . PRO A 1 196 ? 4.849 -14.522 -15.040 1.00 62.06 196 PRO A C 1
ATOM 1522 O O . PRO A 1 196 ? 5.428 -13.642 -14.384 1.00 62.06 196 PRO A O 1
ATOM 1525 N N . PRO A 1 197 ? 4.680 -14.417 -16.365 1.00 67.94 197 PRO A N 1
ATOM 1526 C CA . PRO A 1 197 ? 5.180 -13.275 -17.094 1.00 67.94 197 PRO A CA 1
ATOM 1527 C C . PRO A 1 197 ? 4.315 -12.026 -16.883 1.00 67.94 197 PRO A C 1
ATOM 1529 O O . PRO A 1 197 ? 3.110 -12.082 -16.630 1.00 67.94 197 PRO A O 1
ATOM 1532 N N . LEU A 1 198 ? 4.935 -10.859 -17.034 1.00 73.38 198 LEU A N 1
ATOM 1533 C CA . LEU A 1 198 ? 4.246 -9.585 -17.199 1.00 73.38 198 LEU A CA 1
ATOM 1534 C C . LEU A 1 198 ? 4.111 -9.244 -18.680 1.00 73.38 198 LEU A C 1
ATOM 1536 O O . LEU A 1 198 ? 5.093 -9.310 -19.422 1.00 73.38 198 LEU A O 1
ATOM 1540 N N . LEU A 1 199 ? 2.921 -8.808 -19.092 1.00 73.38 199 LEU A N 1
ATOM 1541 C CA . LEU A 1 199 ? 2.693 -8.254 -20.418 1.00 73.38 199 LEU A CA 1
ATOM 1542 C C . LEU A 1 199 ? 3.101 -6.789 -20.447 1.00 73.38 199 LEU A C 1
ATOM 1544 O O . LEU A 1 199 ? 2.595 -5.941 -19.706 1.00 73.38 199 LEU A O 1
ATOM 1548 N N . VAL A 1 200 ? 3.992 -6.491 -21.380 1.00 69.38 200 VAL A N 1
ATOM 1549 C CA . VAL A 1 200 ? 4.335 -5.131 -21.771 1.00 69.38 200 VAL A CA 1
ATOM 1550 C C . VAL A 1 200 ? 3.570 -4.825 -23.048 1.00 69.38 200 VAL A C 1
ATOM 1552 O O . VAL A 1 200 ? 4.062 -5.138 -24.128 1.00 69.38 200 VAL A O 1
ATOM 1555 N N . THR A 1 201 ? 2.365 -4.263 -22.911 1.00 62.81 201 THR A N 1
ATOM 1556 C CA . THR A 1 201 ? 1.452 -3.895 -24.015 1.00 62.81 201 THR A CA 1
ATOM 1557 C C . THR A 1 201 ? 1.365 -4.942 -25.146 1.00 62.81 201 THR A C 1
ATOM 1559 O O . THR A 1 201 ? 2.156 -4.943 -26.090 1.00 62.81 201 THR A O 1
ATOM 1562 N N . ASP A 1 202 ? 0.361 -5.810 -25.020 1.00 55.41 202 ASP A N 1
ATOM 1563 C CA . ASP A 1 202 ? -0.296 -6.664 -26.026 1.00 55.41 202 ASP A CA 1
ATOM 1564 C C . ASP A 1 202 ? 0.532 -7.672 -26.842 1.00 55.41 202 ASP A C 1
ATOM 1566 O O . ASP A 1 202 ? -0.026 -8.316 -27.726 1.00 55.41 202 ASP A O 1
ATOM 1570 N N . SER A 1 203 ? 1.830 -7.873 -26.584 1.00 56.59 203 SER A N 1
ATOM 1571 C CA . SER A 1 203 ? 2.586 -8.843 -27.409 1.00 56.59 203 SER A CA 1
ATOM 1572 C C . SER A 1 203 ? 3.834 -9.486 -26.805 1.00 56.59 203 SER A C 1
ATOM 1574 O O . SER A 1 203 ? 4.385 -10.391 -27.427 1.00 56.59 203 SER A O 1
ATOM 1576 N N . GLN A 1 204 ? 4.330 -9.044 -25.641 1.00 64.81 204 GLN A N 1
ATOM 1577 C CA . GLN A 1 204 ? 5.612 -9.540 -25.120 1.00 64.81 204 GLN A CA 1
ATOM 1578 C C . GLN A 1 204 ? 5.630 -9.716 -23.602 1.00 64.81 204 GLN A C 1
ATOM 1580 O O . GLN A 1 204 ? 5.289 -8.798 -22.852 1.00 64.81 204 GLN A O 1
ATOM 1585 N N . GLU A 1 205 ? 6.127 -10.879 -23.192 1.00 72.94 205 GLU A N 1
ATOM 1586 C CA . GLU A 1 205 ? 6.270 -11.347 -21.817 1.00 72.94 205 GLU A CA 1
ATOM 1587 C C . GLU A 1 205 ? 7.620 -10.944 -21.197 1.00 72.94 205 GLU A C 1
ATOM 1589 O O . GLU A 1 205 ? 8.647 -10.894 -21.878 1.00 72.94 205 GLU A O 1
ATOM 1594 N N . MET A 1 206 ? 7.633 -10.658 -19.894 1.00 74.25 206 MET A N 1
ATOM 1595 C CA . MET A 1 206 ? 8.853 -10.486 -19.093 1.00 74.25 206 MET A CA 1
ATOM 1596 C C . MET A 1 206 ? 8.757 -11.285 -17.794 1.00 74.25 206 MET A C 1
ATOM 1598 O O . MET A 1 206 ? 7.704 -11.239 -17.159 1.00 74.25 206 MET A O 1
ATOM 1602 N N . PRO A 1 207 ? 9.828 -11.959 -17.343 1.00 74.69 207 PRO A N 1
ATOM 1603 C CA . PRO A 1 207 ? 9.795 -12.690 -16.084 1.00 74.69 207 PRO A CA 1
ATOM 1604 C C . PRO A 1 207 ? 9.620 -11.724 -14.906 1.00 74.69 207 PRO A C 1
ATOM 1606 O O . PRO A 1 207 ? 10.365 -10.747 -14.755 1.00 74.69 207 PRO A O 1
ATOM 1609 N N . PHE A 1 208 ? 8.629 -11.998 -14.061 1.00 78.50 208 PHE A N 1
ATOM 1610 C CA . PHE A 1 208 ? 8.450 -11.287 -12.803 1.00 78.50 208 PHE A CA 1
ATOM 1611 C C . PHE A 1 208 ? 9.500 -11.742 -11.775 1.00 78.50 208 PHE A C 1
ATOM 1613 O O . PHE A 1 208 ? 9.734 -12.937 -11.613 1.00 78.50 208 PHE A O 1
ATOM 1620 N N . GLN A 1 209 ? 10.123 -10.796 -11.069 1.00 79.12 209 GLN A N 1
ATOM 1621 C CA . GLN A 1 209 ? 11.059 -11.077 -9.975 1.00 79.12 209 GLN A CA 1
ATOM 1622 C C . GLN A 1 209 ? 10.519 -10.452 -8.679 1.00 79.12 209 GLN A C 1
ATOM 1624 O O . GLN A 1 209 ? 10.534 -9.221 -8.564 1.00 79.12 209 GLN A O 1
ATOM 1629 N N . PRO A 1 210 ? 10.021 -11.268 -7.729 1.00 79.25 210 PRO A N 1
ATOM 1630 C CA . PRO A 1 210 ? 9.611 -10.787 -6.416 1.00 79.25 210 PRO A CA 1
ATOM 1631 C C . PRO A 1 210 ? 10.758 -10.078 -5.686 1.00 79.25 210 PRO A C 1
ATOM 1633 O O . PRO A 1 210 ? 11.867 -10.598 -5.606 1.00 79.25 210 PRO A O 1
ATOM 1636 N N . ASP A 1 211 ? 10.473 -8.902 -5.138 1.00 85.94 211 ASP A N 1
ATOM 1637 C CA . ASP A 1 211 ? 11.368 -8.116 -4.289 1.00 85.94 211 ASP A CA 1
ATOM 1638 C C . ASP A 1 211 ? 10.546 -7.603 -3.085 1.00 85.94 211 ASP A C 1
ATOM 1640 O O . ASP A 1 211 ? 9.947 -6.520 -3.165 1.00 85.94 211 ASP A O 1
ATOM 1644 N N . PRO A 1 212 ? 10.443 -8.390 -1.991 1.00 82.00 212 PRO A N 1
ATOM 1645 C CA . PRO A 1 212 ? 9.632 -8.036 -0.820 1.00 82.00 212 PRO A CA 1
AT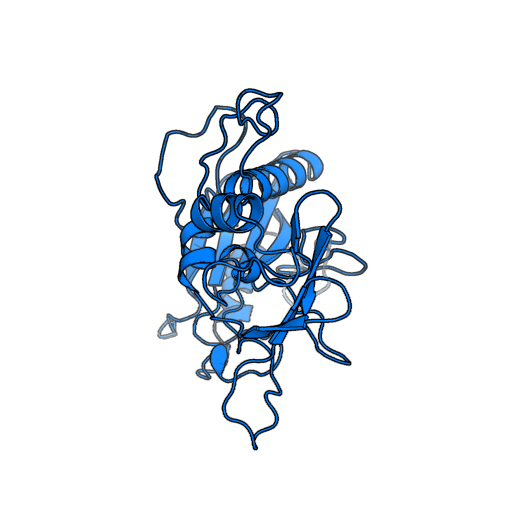OM 1646 C C . PRO A 1 212 ? 10.125 -6.753 -0.142 1.00 82.00 212 PRO A C 1
ATOM 1648 O O . PRO A 1 212 ? 9.320 -6.002 0.414 1.00 82.00 212 PRO A O 1
ATOM 1651 N N . THR A 1 213 ? 11.411 -6.419 -0.312 1.00 87.62 213 THR A N 1
ATOM 1652 C CA . THR A 1 213 ? 12.002 -5.198 0.246 1.00 87.62 213 THR A CA 1
ATOM 1653 C C . THR A 1 213 ? 11.288 -3.943 -0.251 1.00 87.62 213 THR A C 1
ATOM 1655 O O . THR A 1 213 ? 11.215 -2.949 0.457 1.00 87.62 213 THR A O 1
ATOM 1658 N N . VAL A 1 214 ? 10.675 -3.965 -1.442 1.00 89.50 214 VAL A N 1
ATOM 1659 C CA . VAL A 1 214 ? 9.896 -2.828 -1.960 1.00 89.50 214 VAL A CA 1
ATOM 1660 C C . VAL A 1 214 ? 8.689 -2.508 -1.071 1.00 89.50 214 VAL A C 1
ATOM 1662 O O . VAL A 1 214 ? 8.334 -1.343 -0.909 1.00 89.50 214 VAL A O 1
ATOM 1665 N N . VAL A 1 215 ? 8.035 -3.516 -0.500 1.00 89.06 215 VAL A N 1
ATOM 1666 C CA . VAL A 1 215 ? 6.888 -3.301 0.390 1.00 89.06 215 VAL A CA 1
ATOM 1667 C C . VAL A 1 215 ? 7.367 -2.929 1.790 1.00 89.06 215 VAL A C 1
ATOM 1669 O O . VAL A 1 215 ? 6.885 -1.951 2.356 1.00 89.06 215 VAL A O 1
ATOM 1672 N N . GLU A 1 216 ? 8.379 -3.626 2.302 1.00 86.00 216 GLU A N 1
ATOM 1673 C CA . GLU A 1 216 ? 9.009 -3.310 3.590 1.00 86.00 216 GLU A CA 1
ATOM 1674 C C . GLU A 1 216 ? 9.507 -1.858 3.628 1.00 86.00 216 GLU A C 1
ATOM 1676 O O . GLU A 1 216 ? 9.263 -1.126 4.580 1.00 86.00 216 GLU A O 1
ATOM 1681 N N . ASN A 1 217 ? 10.127 -1.384 2.547 1.00 87.38 217 ASN A N 1
ATOM 1682 C CA . ASN A 1 217 ? 10.647 -0.022 2.429 1.00 87.38 217 ASN A CA 1
ATOM 1683 C C . ASN A 1 217 ? 9.560 1.055 2.429 1.00 87.38 217 ASN A C 1
ATOM 1685 O O . ASN A 1 217 ? 9.843 2.199 2.799 1.00 87.38 217 ASN A O 1
ATOM 1689 N N . TYR A 1 218 ? 8.343 0.715 1.997 1.00 87.38 218 TYR A N 1
ATOM 1690 C CA . TYR A 1 218 ? 7.196 1.613 2.096 1.00 87.38 218 TYR A CA 1
ATOM 1691 C C . TYR A 1 218 ? 6.782 1.817 3.559 1.00 87.38 218 TYR A C 1
ATOM 1693 O O . TYR A 1 218 ? 6.558 2.960 3.962 1.00 87.38 218 TYR A O 1
ATOM 1701 N N . PHE A 1 219 ? 6.737 0.741 4.350 1.00 83.19 219 PHE A N 1
ATOM 1702 C CA . PHE A 1 219 ? 6.362 0.790 5.767 1.00 83.19 219 PHE A CA 1
ATOM 1703 C C . PHE A 1 219 ? 7.479 1.328 6.664 1.00 83.19 219 PHE A C 1
ATOM 1705 O O . PHE A 1 219 ? 7.237 2.181 7.510 1.00 83.19 219 PHE A O 1
ATOM 1712 N N . ASN A 1 220 ? 8.723 0.919 6.420 1.00 75.69 220 ASN A N 1
ATOM 1713 C CA . ASN A 1 220 ? 9.893 1.339 7.199 1.00 75.69 220 ASN A CA 1
ATOM 1714 C C . ASN A 1 220 ? 10.386 2.748 6.841 1.00 75.69 220 ASN A C 1
ATOM 1716 O O . ASN A 1 220 ? 11.275 3.299 7.492 1.00 75.69 220 ASN A O 1
ATOM 1720 N N . GLY A 1 221 ? 9.818 3.332 5.786 1.00 65.19 221 GLY A N 1
ATOM 1721 C CA . GLY A 1 221 ? 10.133 4.667 5.320 1.00 65.19 221 GLY A CA 1
ATOM 1722 C C . GLY A 1 221 ? 11.594 4.822 4.902 1.00 65.19 221 GLY A C 1
ATOM 1723 O O . GLY A 1 221 ? 12.320 5.626 5.492 1.00 65.19 221 GLY A O 1
ATOM 1724 N N . TRP A 1 222 ? 12.013 4.074 3.873 1.00 45.12 222 TRP A N 1
ATOM 1725 C CA . TRP A 1 222 ? 13.367 4.154 3.306 1.00 45.12 222 TRP A CA 1
ATOM 1726 C C . TRP A 1 222 ? 13.803 5.619 3.134 1.00 45.12 222 TRP A C 1
ATOM 1728 O O . TRP A 1 222 ? 13.134 6.417 2.470 1.00 45.12 222 TRP A O 1
ATOM 1738 N N . GLN A 1 223 ? 14.921 5.951 3.790 1.00 41.84 223 GLN A N 1
ATOM 1739 C CA . GLN A 1 223 ? 15.399 7.306 4.080 1.00 41.84 223 GLN A CA 1
ATOM 1740 C C . GLN A 1 223 ? 14.382 8.148 4.872 1.00 41.84 223 GLN A C 1
ATOM 1742 O O . GLN A 1 223 ? 13.664 8.984 4.323 1.00 41.84 223 GLN A O 1
ATOM 1747 N N . ARG A 1 224 ? 14.355 7.968 6.201 1.00 42.41 224 ARG A N 1
ATOM 1748 C CA . ARG A 1 224 ? 13.724 8.906 7.141 1.00 42.41 224 ARG A CA 1
ATOM 1749 C C . ARG A 1 224 ? 14.343 10.300 6.975 1.00 42.41 224 ARG A C 1
ATOM 1751 O O . ARG A 1 224 ? 15.368 10.609 7.571 1.00 42.41 224 ARG A O 1
ATOM 1758 N N . THR A 1 225 ? 13.714 11.162 6.190 1.00 41.84 225 THR A N 1
ATOM 1759 C CA . THR A 1 225 ? 13.823 12.615 6.341 1.00 41.84 225 THR A CA 1
ATOM 1760 C C . THR A 1 225 ? 12.540 13.129 6.970 1.00 41.84 225 THR A C 1
ATOM 1762 O O . THR A 1 225 ? 11.468 12.557 6.753 1.00 41.84 225 THR A O 1
ATOM 1765 N N . LYS A 1 226 ? 12.686 14.168 7.806 1.00 42.66 226 LYS A N 1
ATOM 1766 C CA . LYS A 1 226 ? 11.601 14.811 8.556 1.00 42.66 226 LYS A CA 1
ATOM 1767 C C . LYS A 1 226 ? 10.359 14.949 7.664 1.00 42.66 226 LYS A C 1
ATOM 1769 O O . LYS A 1 226 ? 10.516 15.408 6.528 1.00 42.66 226 LYS A O 1
ATOM 1774 N N . PRO A 1 227 ? 9.163 14.562 8.143 1.00 46.16 227 PRO A N 1
ATOM 1775 C CA . PRO A 1 227 ? 7.920 14.874 7.457 1.00 46.16 227 PRO A CA 1
ATOM 1776 C C . PRO A 1 227 ? 7.954 16.334 7.011 1.00 46.16 227 PRO A C 1
ATOM 1778 O O . PRO A 1 227 ? 8.222 17.226 7.815 1.00 46.16 227 PRO A O 1
ATOM 1781 N N . THR A 1 228 ? 7.715 16.599 5.729 1.00 51.28 228 THR A N 1
ATOM 1782 C CA . THR A 1 228 ? 7.185 17.919 5.386 1.00 51.28 228 THR A CA 1
ATOM 1783 C C . THR A 1 228 ? 5.871 18.049 6.145 1.00 51.28 228 THR A C 1
ATOM 1785 O O . THR A 1 228 ? 5.121 17.075 6.151 1.00 51.28 228 THR A O 1
ATOM 1788 N N . GLU A 1 229 ? 5.589 19.203 6.755 1.00 51.44 229 GLU A N 1
ATOM 1789 C CA . GLU A 1 229 ? 4.469 19.432 7.698 1.00 51.44 229 GLU A CA 1
ATOM 1790 C C . GLU A 1 229 ? 3.087 18.946 7.216 1.00 51.44 229 GLU A C 1
ATOM 1792 O O . GLU A 1 229 ? 2.156 18.856 8.007 1.00 51.44 229 GLU A O 1
ATOM 1797 N N . ARG A 1 230 ? 2.940 18.628 5.924 1.00 51.91 230 ARG A N 1
ATOM 1798 C CA . ARG A 1 230 ? 1.683 18.220 5.306 1.00 51.91 230 ARG A CA 1
ATOM 1799 C C . ARG A 1 230 ? 1.561 16.730 4.962 1.00 51.91 230 ARG A C 1
ATOM 1801 O O . ARG A 1 230 ? 0.443 16.238 4.973 1.00 51.91 230 ARG A O 1
ATOM 1808 N N . TYR A 1 231 ? 2.650 16.017 4.643 1.00 58.81 231 TYR A N 1
ATOM 1809 C CA . TYR A 1 231 ? 2.589 14.609 4.204 1.00 58.81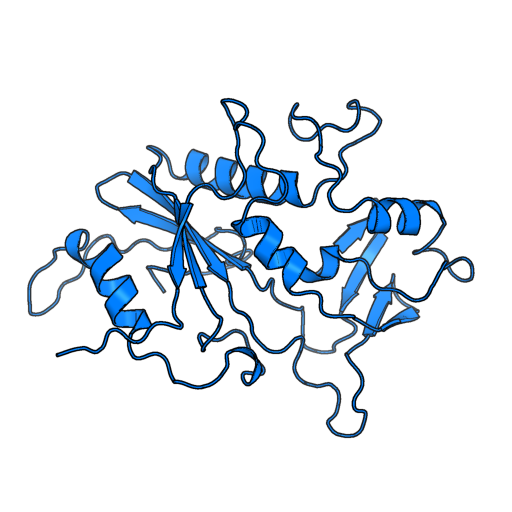 231 TYR A CA 1
ATOM 1810 C C . TYR A 1 231 ? 3.858 13.825 4.590 1.00 58.81 231 TYR A C 1
ATOM 1812 O O . TYR A 1 231 ? 4.981 14.285 4.355 1.00 58.81 231 TYR A O 1
ATOM 1820 N N . SER A 1 232 ? 3.681 12.616 5.125 1.00 58.25 232 SER A N 1
ATOM 1821 C CA . SER A 1 232 ? 4.739 11.656 5.469 1.00 58.25 232 SER A CA 1
ATOM 1822 C C . SER A 1 232 ? 4.558 10.329 4.713 1.00 58.25 232 SER A C 1
ATOM 1824 O O . SER A 1 232 ? 3.566 10.106 4.016 1.00 58.25 232 SER A O 1
ATOM 1826 N N . TYR A 1 233 ? 5.556 9.442 4.807 1.00 66.56 233 TYR A N 1
ATOM 1827 C CA . TYR A 1 233 ? 5.332 8.010 4.555 1.00 66.56 233 TYR A CA 1
ATOM 1828 C C . TYR A 1 233 ? 4.445 7.424 5.655 1.00 66.56 233 TYR A C 1
ATOM 1830 O O . TYR A 1 233 ? 3.989 8.168 6.515 1.00 66.56 233 TYR A O 1
ATOM 1838 N N . PHE A 1 234 ? 4.148 6.124 5.618 1.00 65.12 234 PHE A N 1
ATOM 1839 C CA . PHE A 1 234 ? 3.316 5.515 6.653 1.00 65.12 234 PHE A CA 1
ATOM 1840 C C . PHE A 1 234 ? 3.990 5.642 8.040 1.00 65.12 234 PHE A C 1
ATOM 1842 O O . PHE A 1 234 ? 4.821 4.840 8.429 1.00 65.12 234 PHE A O 1
ATOM 1849 N N . ASP A 1 235 ? 3.671 6.719 8.747 1.00 65.75 235 ASP A N 1
ATOM 1850 C CA . ASP A 1 235 ? 4.040 7.070 10.120 1.00 65.75 235 ASP A CA 1
ATOM 1851 C C . ASP A 1 235 ? 3.145 6.411 11.186 1.00 65.75 235 ASP A C 1
ATOM 1853 O O . ASP A 1 235 ? 2.301 7.043 11.826 1.00 65.75 235 ASP A O 1
ATOM 1857 N N . GLY A 1 236 ? 3.242 5.090 11.292 1.00 64.06 236 GLY A N 1
ATOM 1858 C CA . GLY A 1 236 ? 2.422 4.300 12.204 1.00 64.06 236 GLY A CA 1
ATOM 1859 C C . GLY A 1 236 ? 3.231 3.279 12.980 1.00 64.06 236 GLY A C 1
ATOM 1860 O O . GLY A 1 236 ? 4.414 3.071 12.711 1.00 64.06 236 GLY A O 1
ATOM 1861 N N . TYR A 1 237 ? 2.580 2.629 13.937 1.00 67.88 237 TYR A N 1
ATOM 1862 C CA . TYR A 1 237 ? 3.147 1.469 14.609 1.00 67.88 237 TYR A CA 1
ATOM 1863 C C . TYR A 1 237 ? 2.733 0.188 13.880 1.00 67.88 237 TYR A C 1
ATOM 1865 O O . TYR A 1 237 ? 1.701 0.133 13.205 1.00 67.88 237 TYR A O 1
ATOM 1873 N N . GLU A 1 238 ? 3.578 -0.830 13.986 1.00 76.88 238 GLU A N 1
ATOM 1874 C CA . GLU A 1 238 ? 3.326 -2.158 13.445 1.00 76.88 238 GLU A CA 1
ATOM 1875 C C . GLU A 1 238 ? 2.776 -3.070 14.538 1.00 76.88 238 GLU A C 1
ATOM 1877 O O . GLU A 1 238 ? 3.274 -3.088 15.664 1.00 76.88 238 GLU A O 1
ATOM 1882 N N . ILE A 1 239 ? 1.764 -3.849 14.180 1.00 66.00 239 ILE A N 1
ATOM 1883 C CA . ILE A 1 239 ? 1.358 -5.044 14.903 1.00 66.00 239 ILE A CA 1
ATOM 1884 C C . ILE A 1 239 ? 1.884 -6.217 14.077 1.00 66.00 239 ILE A C 1
ATOM 1886 O O . ILE A 1 239 ? 1.335 -6.543 13.020 1.00 66.00 239 ILE A O 1
ATOM 1890 N N . ASP A 1 240 ? 2.989 -6.796 14.545 1.00 63.19 240 ASP A N 1
ATOM 1891 C CA . ASP A 1 240 ? 3.589 -7.987 13.949 1.00 63.19 240 ASP A CA 1
ATOM 1892 C C . ASP A 1 240 ? 2.717 -9.204 14.285 1.00 63.19 240 ASP A C 1
ATOM 1894 O O . ASP A 1 240 ? 2.455 -9.502 15.453 1.00 63.19 240 ASP A O 1
ATOM 1898 N N . LEU A 1 241 ? 2.247 -9.902 13.251 1.00 62.16 241 LEU A N 1
ATOM 1899 C CA . LEU A 1 241 ? 1.362 -11.061 13.388 1.00 62.16 241 LEU A CA 1
ATOM 1900 C C . LEU A 1 241 ? 2.150 -12.370 13.594 1.00 62.16 241 LEU A C 1
ATOM 1902 O O . LEU A 1 241 ? 1.549 -13.437 13.713 1.00 62.16 241 LEU A O 1
ATOM 1906 N N . SER A 1 242 ? 3.487 -12.318 13.595 1.00 54.16 242 SER A N 1
ATOM 1907 C CA . SER A 1 242 ? 4.368 -13.477 13.782 1.00 54.16 242 SER A CA 1
ATOM 1908 C C . SER A 1 242 ? 4.625 -13.820 15.253 1.00 54.16 242 SER A C 1
ATOM 1910 O O . SER A 1 242 ? 4.984 -14.959 15.572 1.00 54.16 242 SER A O 1
ATOM 1912 N N . VAL A 1 243 ? 4.398 -12.869 16.162 1.00 49.84 243 VAL A N 1
ATOM 1913 C CA . VAL A 1 243 ? 4.596 -13.068 17.596 1.00 49.84 243 VAL A CA 1
ATOM 1914 C C . VAL A 1 243 ? 3.332 -13.688 18.177 1.00 49.84 243 VAL A C 1
ATOM 1916 O O . VAL A 1 243 ? 2.343 -13.005 18.442 1.00 49.84 243 VAL A O 1
ATOM 1919 N N . ARG A 1 244 ? 3.365 -15.004 18.416 1.00 47.22 244 ARG A N 1
ATOM 1920 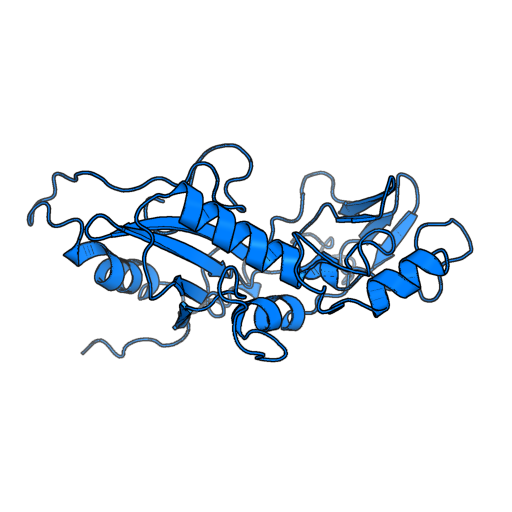C CA . ARG A 1 244 ? 2.439 -15.610 19.375 1.00 47.22 244 ARG A CA 1
ATOM 1921 C C . ARG A 1 244 ? 2.643 -14.879 20.694 1.00 47.22 244 ARG A C 1
ATOM 1923 O O . ARG A 1 244 ? 3.710 -14.980 21.295 1.00 47.22 244 ARG A O 1
ATOM 1930 N N . GLY A 1 245 ? 1.627 -14.159 21.157 1.00 43.75 245 GLY A N 1
ATOM 1931 C CA . GLY A 1 245 ? 1.505 -13.979 22.591 1.00 43.75 245 GLY A CA 1
ATOM 1932 C C . GLY A 1 245 ? 1.454 -15.384 23.174 1.00 43.75 245 GLY A C 1
ATOM 1933 O O . GLY A 1 245 ? 0.549 -16.146 22.831 1.00 43.75 245 GLY A O 1
ATOM 1934 N N . ASP A 1 246 ? 2.440 -15.755 23.986 1.00 37.78 246 ASP A N 1
ATOM 1935 C CA . ASP A 1 246 ? 2.282 -16.865 24.918 1.00 37.78 246 ASP A CA 1
ATOM 1936 C C . ASP A 1 246 ? 1.115 -16.476 25.832 1.00 37.78 246 ASP A C 1
ATOM 1938 O O . ASP A 1 246 ? 1.290 -15.822 26.861 1.00 37.78 246 ASP A O 1
ATOM 1942 N N . ALA A 1 247 ? -0.103 -16.782 25.388 1.00 35.50 247 ALA A N 1
ATOM 1943 C CA . ALA A 1 247 ? -1.309 -16.608 26.165 1.00 35.50 247 ALA A CA 1
ATOM 1944 C C . ALA A 1 247 ? -1.213 -17.591 27.335 1.00 35.50 247 ALA A C 1
ATOM 1946 O O . ALA A 1 247 ? -1.425 -18.793 27.171 1.00 35.50 247 ALA A O 1
ATOM 1947 N N . ARG A 1 248 ? -0.789 -17.067 28.486 1.00 32.41 248 ARG A N 1
ATOM 1948 C CA . ARG A 1 248 ? -1.012 -17.674 29.798 1.00 32.41 248 ARG A CA 1
ATOM 1949 C C . ARG A 1 248 ? -2.439 -17.409 30.247 1.00 32.41 248 ARG A C 1
ATOM 1951 O O . ARG A 1 248 ? -2.921 -16.281 29.996 1.00 32.41 248 ARG A O 1
#

Foldseek 3Di:
DQQFWADDPPTLLAPRRHHDPFDDDPPDTCSQVCRVVVVCVVLLPADQDALAVDQDQDDYAPKWKWKAPDFALDQVLQSVQQNQLVCLLVAQADVVLVRDDPVHHRPNNQVVLVVQVVQQCLPPPRGDDLADRQCCQQFDFDDDDVWTKFFPDPPDRPDGQKGWHWYAHPSGTMIMIIGRPYHQHPDPPPVPPFAGFIDSPDDDTGGYDHDCVSVVCQCVVPDDDPDPPRHHRRNTDMDRSNDNPPPD

Radius of gyration: 19.61 Å; chains: 1; bounding box: 44×48×59 Å

Sequence (248 aa):
MGLLGGLGARRRRGWGSLCLVDIEAPGGNDVERLFDKELQNIVAPLPATDARDFPLAAFGRGSSVHIWTEGFKHWTDAMESLGHGYQLYRSWGSAHSGYRFSGIESRKNFLGDHDWFRSGGLSPGKRPNLQTPKRANLGLPLSFGKKTIDAAAPFARRASPIMFHIAKVSGKFHPVATHLDNAWLPEADERAGRPPPLLVTDSQEMPFQPDPTVVENYFNGWQRTKPTERYSYFDGYEIDLSVRGDAR

Organism: NCBI:txid2562239

Secondary structure (DSSP, 8-state):
-TTT-B-STTTTBTTTB--------TT---TTTHHHHHHHHHHTT--SSBGGG-SSS---BT-EEEEESSPBSSHHHHHHHHHHHHHHHH---BGGGTSEETTEEP--TTHHHHHHHHTTTTSTT--SSSPPPGGGGG-S-EEETTEEEEE--SS-----SEEEEEEEETTEEEEEEEE----SSS-S-TTT--PPEEEETTS-EEE----THHHHHHHTTSS----BTTB-S--EEEEETT------

=== Feature glossary ===
A reading guide for the features in this record.

Start from the sequence.

  · Sequence gives the chain of amino acids in standard one-letter code (A=alanine, C=cysteine, …, Y=tyrosine), read N→C. It is the only feature that is directly encoded by the gene; all structural features are derived from the folded form of this sequence.

Fold it, and you get atomic coordinates and the backbone conformation that goes with them.

  · The mmCIF table is the protein's shape written out atom by atom. For each backbone N, Cα, C, and carbonyl O, it records an (x, y, 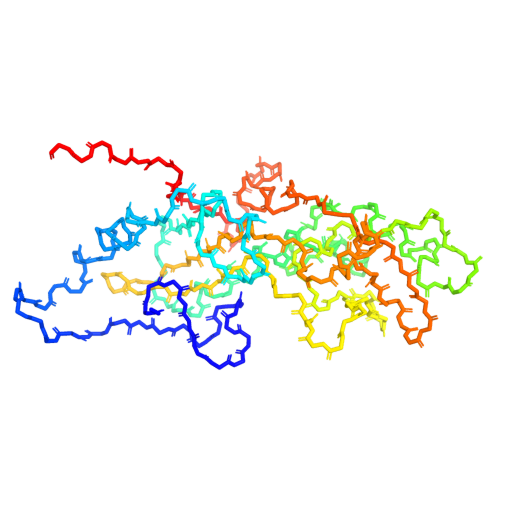z) coordinate triple in Å plus the residue type, chain letter, and residue number.

  · Backbone dihedral angles. Every residue except chain termini has a φ (preceding-C → N → Cα → C) and a ψ (N → Cα → C → next-N). They are reported in degrees following the IUPAC sign convention. Secondary structure is essentially a statement about which (φ, ψ) basin each residue occupies.

  · DSSP 8-state secondary structure assigns each residue one of H (α-helix), G (3₁₀-helix), I (π-helix), E (extended β-strand), B (isolated β-bridge), T (hydrogen-bonded turn), S (bend), or '-' (coil). The assignment is computed from backbone hydrogen-bond geometry via the Kabsch–Sander algorithm.

  · P-SEA three-state annotation labels each residue as helix, strand, or coil based purely on the geometry of the Cα trace. It serves as a fallback when the full backbone (and thus DSSP) is unavailable.

Summarize the fold with a handful of shape descriptors and a per-residue structural alphabet.

  · Radius of gyration (Rg) is the root-mean-square distance of Cα atoms from their centroid — a single number for overall size and compactness. A globular domain of N residues has Rg ≈ 2.2·N^0.38 Å; an extended or disordered chain has a much larger Rg. The Cα contact count is the number of residue pairs whose Cα atoms are within 8 Å and are more than four positions apart in sequence — a standard proxy for tertiary packing density. The bounding box is the smallest axis-aligned box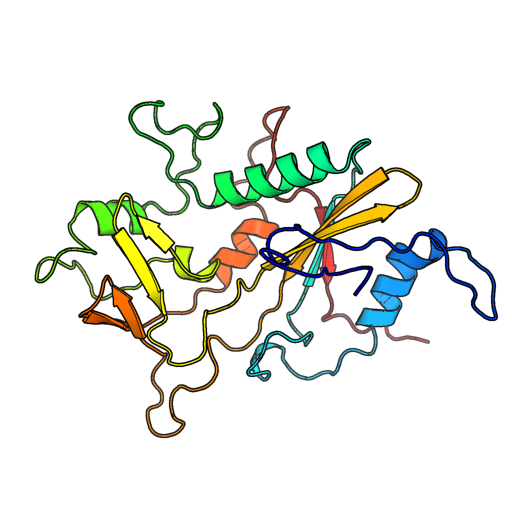 enclosing all Cα atoms.

  · Foldseek's 3Di representation compresses backbone geometry into a per-residue letter drawn from a learned twenty-state alphabet. It captures the tertiary interaction pattern around each residue — which residues are packed against it in space, regardless of where they are in sequence.

  · Accessible surface area quantifies burial. A residue with SASA near zero is packed into the hydrophobic core; one with SASA >100 Å² sits on the surface. Computed here via the Shrake–Rupley numerical algorithm with a 1.4 Å probe.

Ask how reliable the model is.

  · For AlphaFold models, the B-factor field carries pLDDT — the model's own estimate of local accuracy on a 0–100 scale. Regions with pLDDT<50 should be treated as essentially unmodeled; they often correspond to intrinsically disordered segments.

  · For experimental (PDB) structures, the B-factor (temperature factor) quantifies the positional spread of each atom in the crystal — a combination of thermal vibration and static disorder — in units of Å². High B-factors mark flexible loops or poorly resolved regions; low B-factors mark the rigid, well-ordered core.

  · PAE(i, j) answers: if I align the predicted and true structures on residue i, how far off (in Å) do I expect residue j to be? A block-diagonal PAE matrix with low values on the blocks and high values off-diagonal is the signature of a multi-domain protein with confidently predicted domains but uncertain inter-domain orientation.

Place it in context: what it resembles, what it is annotated as, and how it looks.

  · Structural nearest neighbors (via Foldseek easy-search vs the PDB). Reported per hit: target PDB id, E-value, and alignment TM-score. A TM-score above ~0.5 is the conventional threshold for 'same fold'.

  · Functional annotations link the protein to curated databases. InterPro entries identify conserved domains and families by matching the sequence against member-database signatures (Pfam, PROSITE, CDD, …). Gene Ontology (GO) terms describe molecular function, biological process, and cellular component in a controlled vocabulary. CATH places the structure in a hierarchical fold classification (Class/Architecture/Topology/Homologous-superfamily). The organism is the source species.

  · Plot images: a contact map (which residues are close in 3D, as an N×N binary image), a Ramachandran scatter (backbone torsion angles, revealing secondary-structure composition at a glance), and — for AlphaFold structures — a PAE heatmap (pairwise prediction confidence).

  · Structure images are PyMOL renders from six orthogonal camera directions. Cartoon representation draws helices as coils and strands as arrows; sticks shows the backbone as bonds; surface shows the solvent-excluded envelope. Rainbow coloring maps sequence position to hue (blue→red, N→C); chain coloring assigns a distinct color per polypeptide.